Protein AF-A0A356IPE4-F1 (afdb_monomer_lite)

Sequence (280 aa):
DAMPGKQMSIDADLNAGVIDQEEAKTRRAEVSQEADFYGAMDGASKFVRGDAIAGILILLINIIGGLAIGMAQYNLGFSDALKVYALLTIGDGLVAQIPSLLLSTAAAIIVTRVNSSQDMGNQIMVQMFGSPQALAIAAVILVIMGVIPGMPHFAFLGLGTLCAAGAYWIYYRRQAEGGQVREEEKEARKVEEMAAQRENEFKELGWDDVQPVDAIGLEVGYRLIPLVDKSQGGQLLGRIKGVRKKLSQELGFLVPSVHIRDNLDLLPNAYRITLMGVAI

Structure (mmCIF, N/CA/C/O backbone):
data_AF-A0A356IPE4-F1
#
_entry.id   AF-A0A356IPE4-F1
#
loop_
_atom_site.group_PDB
_atom_site.id
_atom_site.type_symbol
_atom_site.label_atom_id
_atom_site.label_alt_id
_atom_site.label_comp_id
_atom_site.label_asym_id
_atom_site.label_entity_id
_atom_site.label_seq_id
_atom_site.pdbx_PDB_ins_code
_atom_site.Cartn_x
_atom_site.Cartn_y
_atom_site.Cartn_z
_atom_site.occupancy
_atom_site.B_iso_or_equiv
_atom_site.auth_seq_id
_atom_site.auth_comp_id
_atom_site.auth_asym_id
_atom_site.auth_atom_id
_atom_site.pdbx_PDB_model_num
ATOM 1 N N . ASP A 1 1 ? 1.388 23.128 4.047 1.00 58.16 1 ASP A N 1
ATOM 2 C CA . ASP A 1 1 ? 1.476 24.532 4.499 1.00 58.16 1 ASP A CA 1
ATOM 3 C C . ASP A 1 1 ? 0.665 24.875 5.765 1.00 58.16 1 ASP A C 1
ATOM 5 O O . ASP A 1 1 ? 0.640 26.023 6.177 1.00 58.16 1 ASP A O 1
ATOM 9 N N . ALA A 1 2 ? 0.035 23.910 6.456 1.00 69.00 2 ALA A N 1
ATOM 10 C CA . ALA A 1 2 ? -0.792 24.191 7.645 1.00 69.00 2 ALA A CA 1
ATOM 11 C C . ALA A 1 2 ? -0.044 24.095 8.998 1.00 69.00 2 ALA A C 1
ATOM 13 O O . ALA A 1 2 ? -0.677 24.135 10.050 1.00 69.00 2 ALA A O 1
ATOM 14 N N . MET A 1 3 ? 1.287 23.949 8.990 1.00 78.81 3 MET A N 1
ATOM 15 C CA . MET A 1 3 ? 2.098 23.705 10.198 1.00 78.81 3 MET A CA 1
ATOM 16 C C . MET A 1 3 ? 1.920 24.780 11.287 1.00 78.81 3 MET A C 1
ATOM 18 O O . MET A 1 3 ? 1.638 24.413 12.429 1.00 78.81 3 MET A O 1
ATOM 22 N N . PRO A 1 4 ? 1.983 26.088 10.961 1.00 82.25 4 PRO A N 1
ATOM 23 C CA . PRO A 1 4 ? 1.750 27.141 11.950 1.00 82.25 4 PRO A CA 1
ATOM 24 C C . PRO A 1 4 ? 0.341 27.083 12.551 1.00 82.25 4 PRO A C 1
ATOM 26 O O . PRO A 1 4 ? 0.176 27.257 13.752 1.00 82.25 4 PRO A O 1
ATOM 29 N N . GLY A 1 5 ? -0.674 26.761 11.741 1.00 86.69 5 GLY A N 1
ATOM 30 C CA . GLY A 1 5 ? -2.060 26.638 12.201 1.00 86.69 5 GLY A CA 1
ATOM 31 C C . GLY A 1 5 ? -2.268 25.470 13.166 1.00 86.69 5 GLY A C 1
ATOM 32 O O . GLY A 1 5 ? -2.926 25.644 14.188 1.00 86.69 5 GLY A O 1
ATOM 33 N N . LYS A 1 6 ? -1.657 24.308 12.886 1.00 88.06 6 LYS A N 1
ATOM 34 C CA . LYS A 1 6 ? -1.717 23.134 13.774 1.00 88.06 6 LYS A CA 1
ATOM 35 C C . LYS A 1 6 ? -0.985 23.367 15.102 1.00 88.06 6 LYS A C 1
ATOM 37 O O . LYS A 1 6 ? -1.443 22.908 16.142 1.00 88.06 6 LYS A O 1
ATOM 42 N N . GLN A 1 7 ? 0.134 24.094 15.098 1.00 90.56 7 GLN A N 1
ATOM 43 C CA . GLN A 1 7 ? 0.822 24.453 16.346 1.00 90.56 7 GLN A CA 1
ATOM 44 C C . GLN A 1 7 ? 0.007 25.463 17.163 1.00 90.56 7 GLN A C 1
ATOM 46 O O . GLN A 1 7 ? -0.170 25.275 18.364 1.00 90.56 7 GLN A O 1
ATOM 51 N N . MET A 1 8 ? -0.577 26.469 16.503 1.00 89.62 8 MET A N 1
ATOM 52 C CA . MET A 1 8 ? -1.448 27.447 17.157 1.00 89.62 8 MET A CA 1
ATOM 53 C C . MET A 1 8 ? -2.720 26.820 17.741 1.00 89.62 8 MET A C 1
ATOM 55 O O . MET A 1 8 ? -3.166 27.260 18.797 1.00 89.62 8 MET A O 1
ATOM 59 N N . SER A 1 9 ? -3.300 25.793 17.106 1.00 90.62 9 SER A N 1
ATOM 60 C CA . SER A 1 9 ? -4.450 25.079 17.678 1.00 90.62 9 SER A CA 1
ATOM 61 C C . SER A 1 9 ? -4.069 24.282 18.925 1.00 90.62 9 SER A C 1
ATOM 63 O O . SER A 1 9 ? -4.812 24.308 19.897 1.00 90.62 9 SER A O 1
ATOM 65 N N . ILE A 1 10 ? -2.891 23.646 18.945 1.00 91.88 10 ILE A N 1
ATOM 66 C CA . ILE A 1 10 ? -2.395 22.947 20.144 1.00 91.88 10 ILE A CA 1
ATOM 67 C C . ILE A 1 10 ? -2.168 23.942 21.292 1.00 91.88 10 ILE A C 1
ATOM 69 O O . ILE A 1 10 ? -2.523 23.662 22.435 1.00 91.88 10 ILE A O 1
ATOM 73 N N . ASP A 1 11 ? -1.626 25.125 20.995 1.00 92.88 11 ASP A N 1
ATOM 74 C CA . ASP A 1 11 ? -1.429 26.179 21.995 1.00 92.88 11 ASP A CA 1
ATOM 75 C C . ASP A 1 11 ? -2.759 26.749 22.505 1.00 92.88 11 ASP A C 1
ATOM 77 O O . ASP A 1 11 ? -2.889 27.060 23.690 1.00 92.88 11 ASP A O 1
ATOM 81 N N . ALA A 1 12 ? -3.758 26.877 21.630 1.00 91.75 12 ALA A N 1
ATOM 82 C CA . ALA A 1 12 ? -5.101 27.297 22.007 1.00 91.75 12 ALA A CA 1
ATOM 83 C C . ALA A 1 12 ? -5.784 26.261 22.912 1.00 91.75 12 ALA A C 1
ATOM 85 O O . ALA A 1 12 ? -6.335 26.641 23.942 1.00 91.75 12 ALA A O 1
ATOM 86 N N . ASP A 1 13 ? -5.683 24.972 22.581 1.00 92.06 13 ASP A N 1
ATOM 87 C CA . ASP A 1 13 ? -6.254 23.874 23.368 1.00 92.06 13 ASP A CA 1
ATOM 88 C C . ASP A 1 13 ? -5.590 23.757 24.751 1.00 92.06 13 ASP A C 1
ATOM 90 O O . ASP A 1 13 ? -6.277 23.552 25.755 1.00 92.06 13 ASP A O 1
ATOM 94 N N . LEU A 1 14 ? -4.265 23.948 24.825 1.00 93.56 14 LEU A N 1
ATOM 95 C CA . LEU A 1 14 ? -3.511 23.965 26.082 1.00 93.56 14 LEU A CA 1
ATOM 96 C C . LEU A 1 14 ? -3.905 25.164 26.958 1.00 93.56 14 LEU A C 1
ATOM 98 O O . LEU A 1 14 ? -4.126 25.015 28.158 1.00 93.56 14 LEU A O 1
ATOM 102 N N . ASN A 1 15 ? -4.033 26.355 26.363 1.00 91.31 15 ASN A N 1
ATOM 103 C CA . ASN A 1 15 ? -4.459 27.560 27.080 1.00 91.31 15 ASN A CA 1
ATOM 104 C C . ASN A 1 15 ? -5.935 27.503 27.509 1.00 91.31 15 ASN A C 1
ATOM 106 O O . ASN A 1 15 ? -6.297 28.081 28.532 1.00 91.31 15 ASN A O 1
ATOM 110 N N . ALA A 1 16 ? -6.783 26.804 26.749 1.00 91.06 16 ALA A N 1
ATOM 111 C CA . ALA A 1 16 ? -8.183 26.556 27.084 1.00 91.06 16 ALA A CA 1
ATOM 112 C C . ALA A 1 16 ? -8.367 25.427 28.119 1.00 91.06 16 ALA A C 1
ATOM 114 O O . ALA A 1 16 ? -9.484 25.213 28.589 1.00 91.06 16 ALA A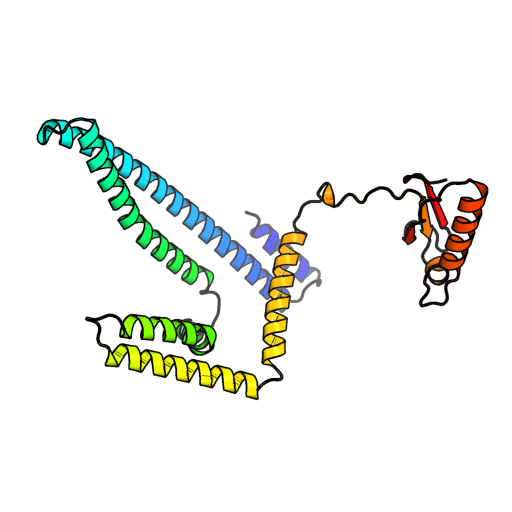 O 1
ATOM 115 N N . GLY A 1 17 ? -7.293 24.718 28.488 1.00 90.44 17 GLY A N 1
ATOM 116 C CA . GLY A 1 17 ? -7.325 23.611 29.446 1.00 90.44 17 GLY A CA 1
ATOM 117 C C . GLY A 1 17 ? -7.999 22.343 28.916 1.00 90.44 17 GLY A C 1
ATOM 118 O O . GLY A 1 17 ? -8.417 21.505 29.710 1.00 90.44 17 GLY A O 1
ATOM 119 N N . VAL A 1 18 ? -8.135 22.210 27.591 1.00 92.62 18 VAL A N 1
ATOM 120 C CA . VAL A 1 18 ? -8.717 21.029 26.929 1.00 92.62 18 VAL A CA 1
ATOM 121 C C . VAL A 1 18 ? -7.724 19.865 26.922 1.00 92.62 18 VAL A C 1
ATOM 123 O O . VAL A 1 18 ? -8.139 18.711 26.980 1.00 92.62 18 VAL A O 1
ATOM 126 N N . ILE A 1 19 ? -6.425 20.174 26.881 1.00 93.38 19 ILE A N 1
ATOM 127 C CA . ILE A 1 19 ? -5.317 19.212 26.913 1.00 93.38 19 ILE A CA 1
ATOM 128 C C . ILE A 1 19 ? -4.289 19.613 27.977 1.00 93.38 19 ILE A C 1
ATOM 130 O O . ILE A 1 19 ? -4.168 20.792 28.321 1.00 93.38 19 ILE A O 1
ATOM 134 N N . ASP A 1 20 ? -3.531 18.640 28.485 1.00 93.38 20 ASP A N 1
ATOM 135 C CA . ASP A 1 20 ? -2.440 18.883 29.432 1.00 93.38 20 ASP A CA 1
ATOM 136 C C . ASP A 1 20 ? -1.082 19.135 28.733 1.00 93.38 20 ASP A C 1
ATOM 138 O O . ASP A 1 20 ? -0.956 19.091 27.507 1.00 93.38 20 ASP A O 1
ATOM 142 N N . GLN A 1 21 ? -0.042 19.447 29.517 1.00 92.12 21 GLN A N 1
ATOM 143 C CA . GLN A 1 21 ? 1.302 19.737 28.992 1.00 92.12 21 GLN A CA 1
ATOM 144 C C . GLN A 1 21 ? 1.980 18.527 28.330 1.00 92.12 21 GLN A C 1
ATOM 146 O O . GLN A 1 21 ? 2.737 18.701 27.372 1.00 92.12 21 GLN A O 1
ATOM 151 N N . GLU A 1 22 ? 1.739 17.314 28.827 1.00 90.31 22 GLU A N 1
ATOM 152 C CA . GLU A 1 22 ? 2.321 16.090 28.265 1.00 90.31 22 GLU A CA 1
ATOM 153 C C . GLU A 1 22 ? 1.632 15.727 26.941 1.00 90.31 22 GLU A C 1
ATOM 155 O O . GLU A 1 22 ? 2.292 15.388 25.952 1.00 90.31 22 GLU A O 1
ATOM 160 N N . GLU A 1 23 ? 0.314 15.898 26.865 1.00 88.00 23 GLU A N 1
ATOM 161 C CA . GLU A 1 23 ? -0.475 15.700 25.655 1.00 88.00 23 GLU A CA 1
ATOM 162 C C . GLU A 1 23 ? -0.135 16.755 24.592 1.00 88.00 23 GLU A C 1
ATOM 164 O O . GLU A 1 23 ? 0.098 16.413 23.430 1.00 88.00 23 GLU A O 1
ATOM 169 N N . ALA A 1 24 ? 0.015 18.027 24.978 1.00 90.69 24 ALA A N 1
ATOM 170 C CA . ALA A 1 24 ? 0.458 19.089 24.072 1.00 90.69 24 ALA A CA 1
ATOM 171 C C . ALA A 1 24 ? 1.865 18.823 23.511 1.00 90.69 24 ALA A C 1
ATOM 173 O O . ALA A 1 24 ? 2.118 19.036 22.322 1.00 90.69 24 ALA A O 1
ATOM 174 N N . LYS A 1 25 ? 2.789 18.320 24.339 1.00 89.88 25 LYS A N 1
ATOM 175 C CA . LYS A 1 25 ? 4.135 17.922 23.906 1.00 89.88 25 LYS A CA 1
ATOM 176 C C . LYS A 1 25 ? 4.088 16.761 22.911 1.00 89.88 25 LYS A C 1
ATOM 178 O O . LYS A 1 25 ? 4.791 16.809 21.901 1.00 89.88 25 LYS A O 1
ATOM 183 N N . THR A 1 26 ? 3.241 15.766 23.164 1.00 89.31 26 THR A N 1
ATOM 184 C CA . THR A 1 26 ? 3.051 14.608 22.278 1.00 89.31 26 THR A CA 1
ATOM 185 C C . THR A 1 26 ? 2.474 15.037 20.929 1.00 89.31 26 THR A C 1
ATOM 187 O O . THR A 1 26 ? 3.079 14.765 19.894 1.00 89.31 26 THR A O 1
ATOM 190 N N . ARG A 1 27 ? 1.393 15.829 20.918 1.00 88.12 27 ARG A N 1
ATOM 191 C CA . ARG A 1 27 ? 0.791 16.348 19.676 1.00 88.12 27 ARG A CA 1
ATOM 192 C C . ARG A 1 27 ? 1.745 17.232 18.873 1.00 88.12 27 ARG A C 1
ATOM 194 O O . ARG A 1 27 ? 1.764 17.165 17.648 1.00 88.12 27 ARG A O 1
ATOM 201 N N . ARG A 1 28 ? 2.573 18.055 19.529 1.00 89.50 28 ARG A N 1
ATOM 202 C CA . ARG A 1 28 ? 3.610 18.844 18.831 1.00 89.50 28 ARG A CA 1
ATOM 203 C C . ARG A 1 28 ? 4.649 17.946 18.163 1.00 89.50 28 ARG A C 1
ATOM 205 O O . ARG A 1 28 ? 5.066 18.245 17.046 1.00 89.50 28 ARG A O 1
ATOM 212 N N . ALA A 1 29 ? 5.053 16.862 18.825 1.00 87.06 29 ALA A N 1
ATOM 213 C CA . ALA A 1 29 ? 5.973 15.890 18.244 1.00 87.06 29 ALA A CA 1
ATOM 214 C C . ALA A 1 29 ? 5.358 15.197 17.017 1.00 87.06 29 ALA A C 1
ATOM 216 O O . ALA A 1 29 ? 6.031 15.077 15.997 1.00 87.06 29 ALA A O 1
ATOM 217 N N . GLU A 1 30 ? 4.077 14.825 17.073 1.00 85.25 30 GLU A N 1
ATOM 218 C CA . GLU A 1 30 ? 3.349 14.246 15.934 1.00 85.25 30 GLU A CA 1
ATOM 219 C C . GLU A 1 30 ? 3.263 15.216 14.750 1.00 85.25 30 GLU A C 1
ATOM 221 O O . GLU A 1 30 ? 3.599 14.849 13.626 1.00 85.25 30 GLU A O 1
ATOM 226 N N . VAL A 1 31 ? 2.894 16.479 14.996 1.00 87.81 31 VAL A N 1
ATOM 227 C CA . VAL A 1 31 ? 2.840 17.513 13.947 1.00 87.81 31 VAL A CA 1
ATOM 228 C C . VAL A 1 31 ? 4.225 17.764 13.339 1.00 87.81 31 VAL A C 1
ATOM 230 O O . VAL A 1 31 ? 4.332 17.962 12.129 1.00 87.81 31 VAL A O 1
ATOM 233 N N . SER A 1 32 ? 5.289 17.730 14.149 1.00 84.25 32 SER A N 1
ATOM 234 C CA . SER A 1 32 ? 6.668 17.836 13.657 1.00 84.25 32 SER A CA 1
ATOM 235 C C . SER A 1 32 ? 7.043 16.644 12.778 1.00 84.25 32 SER A C 1
ATOM 237 O O . SER A 1 32 ? 7.571 16.845 11.691 1.00 84.25 32 SER A O 1
ATOM 239 N N . GLN A 1 33 ? 6.726 15.414 13.198 1.00 80.50 33 GLN A N 1
ATOM 240 C CA . GLN A 1 33 ? 6.993 14.210 12.404 1.00 80.50 33 GLN A CA 1
ATOM 241 C C . GLN A 1 33 ? 6.231 14.213 11.079 1.00 80.50 33 GLN A C 1
ATOM 243 O O . GLN A 1 33 ? 6.789 13.846 10.048 1.00 80.50 33 GLN A O 1
ATOM 248 N N . GLU A 1 34 ? 4.972 14.649 11.091 1.00 80.94 34 GLU A N 1
ATOM 249 C CA . GLU A 1 34 ? 4.167 14.807 9.883 1.00 80.94 34 GLU A CA 1
ATOM 250 C C . GLU A 1 34 ? 4.823 15.815 8.925 1.00 80.94 34 GLU A C 1
ATOM 252 O O . GLU A 1 34 ? 4.961 15.551 7.729 1.00 80.94 34 GLU A O 1
ATOM 257 N N . ALA A 1 35 ? 5.286 16.953 9.448 1.00 83.38 35 ALA A N 1
ATOM 258 C CA . ALA A 1 35 ? 5.975 17.964 8.657 1.00 83.38 35 ALA A CA 1
ATOM 259 C C . ALA A 1 35 ? 7.307 17.460 8.080 1.00 83.38 35 ALA A C 1
ATOM 261 O O . ALA A 1 35 ? 7.571 17.678 6.896 1.00 83.38 35 ALA A O 1
ATOM 262 N N . ASP A 1 36 ? 8.109 16.756 8.880 1.00 80.44 36 ASP A N 1
ATOM 263 C CA . ASP A 1 36 ? 9.371 16.148 8.449 1.00 80.44 36 ASP A CA 1
ATOM 264 C C . ASP A 1 36 ? 9.134 15.087 7.368 1.00 80.44 36 ASP A C 1
ATOM 266 O O . ASP A 1 36 ? 9.858 15.042 6.372 1.00 80.44 36 ASP A O 1
ATOM 270 N N . PHE A 1 37 ? 8.081 14.275 7.509 1.00 75.88 37 PHE A N 1
ATOM 271 C CA . PHE A 1 37 ? 7.687 13.278 6.517 1.00 75.88 37 PHE A CA 1
ATOM 272 C C . PHE A 1 37 ? 7.322 13.928 5.181 1.00 75.88 37 PHE A C 1
ATOM 274 O O . PHE A 1 37 ? 7.888 13.567 4.149 1.00 75.88 37 PHE A O 1
ATOM 281 N N . TYR A 1 38 ? 6.427 14.921 5.181 1.00 77.38 38 TYR A N 1
ATOM 282 C CA . TYR A 1 38 ? 6.035 15.604 3.945 1.00 77.38 38 TYR A CA 1
ATOM 283 C C . TYR A 1 38 ? 7.175 16.440 3.346 1.00 77.38 38 TYR A C 1
ATOM 285 O O . TYR A 1 38 ? 7.283 16.525 2.123 1.00 77.38 38 TYR A O 1
ATOM 293 N N . GLY A 1 39 ? 8.059 17.006 4.172 1.00 82.25 39 GLY A N 1
ATOM 294 C CA . GLY A 1 39 ? 9.273 17.685 3.717 1.00 82.25 39 GLY A CA 1
ATOM 295 C C . GLY A 1 39 ? 10.254 16.729 3.033 1.00 82.25 39 GLY A C 1
ATOM 296 O O . GLY A 1 39 ? 10.741 17.012 1.935 1.00 82.25 39 GLY A O 1
ATOM 297 N N . ALA A 1 40 ? 10.491 15.559 3.631 1.00 75.44 40 ALA A N 1
ATOM 298 C CA . ALA A 1 40 ? 11.299 14.499 3.034 1.00 75.44 40 ALA A CA 1
ATOM 299 C C . ALA A 1 40 ? 10.661 13.948 1.747 1.00 75.44 40 ALA A C 1
ATOM 301 O O . ALA A 1 40 ? 11.372 13.677 0.778 1.00 75.44 40 ALA A O 1
ATOM 302 N N . MET A 1 41 ? 9.331 13.827 1.705 1.00 76.50 41 MET A N 1
ATOM 303 C CA . MET A 1 41 ? 8.591 13.313 0.554 1.00 76.50 41 MET A CA 1
ATOM 304 C C . MET A 1 41 ? 8.586 14.292 -0.634 1.00 76.50 41 MET A C 1
ATOM 306 O O . MET A 1 41 ? 8.774 13.861 -1.772 1.00 76.50 41 MET A O 1
ATOM 310 N N . ASP A 1 42 ? 8.449 15.604 -0.398 1.00 78.50 42 ASP A N 1
ATOM 311 C CA . ASP A 1 42 ? 8.599 16.633 -1.444 1.00 78.50 42 ASP A CA 1
ATOM 312 C C . ASP A 1 42 ? 10.033 16.661 -1.999 1.00 78.50 42 ASP A C 1
ATOM 314 O O . ASP A 1 42 ? 10.241 16.709 -3.215 1.00 78.50 42 ASP A O 1
ATOM 318 N N . GLY A 1 43 ? 11.031 16.543 -1.115 1.00 76.56 43 GLY A N 1
ATOM 319 C CA . GLY A 1 43 ? 12.432 16.386 -1.502 1.00 76.56 43 GLY A CA 1
ATOM 320 C C . GLY A 1 43 ? 12.636 15.167 -2.402 1.00 76.56 43 GLY A C 1
ATOM 321 O O . GLY A 1 43 ? 13.088 15.307 -3.540 1.00 76.56 43 GLY A O 1
ATOM 322 N N . ALA A 1 44 ? 12.239 13.982 -1.933 1.00 71.56 44 ALA A N 1
ATOM 323 C CA . ALA A 1 44 ? 12.336 12.731 -2.682 1.00 71.56 44 ALA A CA 1
ATOM 324 C C . ALA A 1 44 ? 11.616 12.805 -4.040 1.00 71.56 44 ALA A C 1
ATOM 326 O O . ALA A 1 44 ? 12.178 12.388 -5.050 1.00 71.56 44 ALA A O 1
ATOM 327 N N . SER A 1 45 ? 10.424 13.405 -4.099 1.00 70.75 45 SER A N 1
ATOM 328 C CA . SER A 1 45 ? 9.654 13.580 -5.338 1.00 70.75 45 SER A CA 1
ATOM 329 C C . SER A 1 45 ? 10.396 14.433 -6.377 1.00 70.75 45 SER A C 1
ATOM 331 O O . SER A 1 45 ? 10.430 14.088 -7.562 1.00 70.75 45 SER A O 1
ATOM 333 N N . LYS A 1 46 ? 11.076 15.508 -5.952 1.00 77.25 46 LYS A N 1
ATOM 334 C CA . LYS A 1 46 ? 11.917 16.328 -6.844 1.00 77.25 46 LYS A CA 1
ATOM 335 C C . LYS A 1 46 ? 13.137 15.563 -7.361 1.00 77.25 46 LYS A C 1
ATOM 337 O O . LYS A 1 46 ? 13.453 15.690 -8.544 1.00 77.25 46 LYS A O 1
ATOM 342 N N . PHE A 1 47 ? 13.785 14.748 -6.523 1.00 71.81 47 PHE A N 1
ATOM 343 C CA . PHE A 1 47 ? 14.910 13.901 -6.945 1.00 71.81 47 PHE A CA 1
ATOM 344 C C . PHE A 1 47 ? 14.472 12.813 -7.930 1.00 71.81 47 PHE A C 1
ATOM 346 O O . PHE A 1 47 ? 15.094 12.667 -8.978 1.00 71.81 47 PHE A O 1
ATOM 353 N N . VAL A 1 48 ? 13.362 12.122 -7.657 1.00 72.25 48 VAL A N 1
ATOM 354 C CA . VAL A 1 48 ? 12.798 11.097 -8.553 1.00 72.25 48 VAL A CA 1
ATOM 355 C C . VAL A 1 48 ? 12.395 11.704 -9.896 1.00 72.25 48 VAL A C 1
ATOM 357 O O . VAL A 1 48 ? 12.677 11.135 -10.949 1.00 72.25 48 VAL A O 1
ATOM 360 N N . ARG A 1 49 ? 11.779 12.893 -9.891 1.00 76.25 49 ARG A N 1
ATOM 361 C CA . ARG A 1 49 ? 11.427 13.602 -11.126 1.00 76.25 49 ARG A CA 1
ATOM 362 C C . ARG A 1 49 ? 12.668 14.018 -11.924 1.00 76.25 49 ARG A C 1
ATOM 364 O O . ARG A 1 49 ? 12.647 13.921 -13.147 1.00 76.25 49 ARG A O 1
ATOM 371 N N . GLY A 1 50 ? 13.731 14.465 -11.254 1.00 82.50 50 GLY A N 1
ATOM 372 C CA . GLY A 1 50 ? 15.010 14.796 -11.889 1.00 82.50 50 GLY A CA 1
ATOM 373 C C . GLY A 1 50 ? 15.696 13.578 -12.514 1.00 82.50 50 GLY A C 1
ATOM 374 O O . GLY A 1 50 ? 16.130 13.646 -13.662 1.00 82.50 50 GLY A O 1
ATOM 375 N N . ASP A 1 51 ? 15.714 12.457 -11.794 1.00 81.88 51 ASP A N 1
ATOM 376 C CA . ASP A 1 51 ? 16.277 11.183 -12.250 1.00 81.88 51 ASP A CA 1
ATOM 377 C C . ASP A 1 51 ? 15.516 10.626 -13.465 1.00 81.88 51 ASP A C 1
ATOM 379 O O . ASP A 1 51 ? 16.116 10.249 -14.469 1.00 81.88 51 ASP A O 1
ATOM 383 N N . ALA A 1 52 ? 14.180 10.706 -13.453 1.00 80.56 52 ALA A N 1
ATOM 384 C CA . ALA A 1 52 ? 13.350 10.312 -14.590 1.00 80.56 52 ALA A CA 1
ATOM 385 C C . ALA A 1 52 ? 13.620 11.160 -15.848 1.00 80.56 52 ALA A C 1
ATOM 387 O O . ALA A 1 52 ? 13.699 10.628 -16.956 1.00 80.56 52 ALA A O 1
ATOM 388 N N . ILE A 1 53 ? 13.787 12.480 -15.695 1.00 85.50 53 ILE A N 1
ATOM 389 C CA . ILE A 1 53 ? 14.109 13.375 -16.818 1.00 85.50 53 ILE A CA 1
ATOM 390 C C . ILE A 1 53 ? 15.504 13.057 -17.376 1.00 85.50 53 ILE A C 1
ATOM 392 O O . ILE A 1 53 ? 15.672 12.986 -18.595 1.00 85.50 53 ILE A O 1
ATOM 396 N N . ALA A 1 54 ? 16.491 12.831 -16.504 1.00 85.06 54 ALA A N 1
ATOM 397 C CA . ALA A 1 54 ? 17.842 12.449 -16.907 1.00 85.06 54 ALA A CA 1
ATOM 398 C C . ALA A 1 54 ? 17.858 11.097 -17.641 1.00 85.06 54 ALA A C 1
ATOM 400 O O . ALA A 1 54 ? 18.452 10.997 -18.714 1.00 85.06 54 ALA A O 1
ATOM 401 N N . GLY A 1 55 ? 17.139 10.092 -17.132 1.00 83.69 55 GLY A N 1
ATOM 402 C CA . GLY A 1 55 ? 17.014 8.778 -17.767 1.00 83.69 55 GLY A CA 1
ATOM 403 C C . GLY A 1 55 ? 16.390 8.840 -19.166 1.00 83.69 55 GLY A C 1
ATOM 404 O O . GLY A 1 55 ? 16.889 8.205 -20.094 1.00 83.69 55 GLY A O 1
ATOM 405 N N . ILE A 1 56 ? 15.354 9.665 -19.362 1.00 85.50 56 ILE A N 1
ATOM 406 C CA . ILE A 1 56 ? 14.734 9.876 -20.685 1.00 85.50 56 ILE A CA 1
ATOM 407 C C . ILE A 1 56 ? 15.713 10.544 -21.663 1.00 85.50 56 ILE A C 1
ATOM 409 O O . ILE A 1 56 ? 15.779 10.154 -22.831 1.00 85.50 56 ILE A O 1
ATOM 413 N N . LEU A 1 57 ? 16.487 11.534 -21.203 1.00 88.81 57 LEU A N 1
ATOM 414 C CA . LEU A 1 57 ? 17.502 12.196 -22.028 1.00 88.81 57 LEU A CA 1
ATOM 415 C C . LEU A 1 57 ? 18.612 11.227 -22.444 1.00 88.81 57 LEU A C 1
ATOM 417 O O . LEU A 1 57 ? 18.953 11.172 -23.625 1.00 88.81 57 LEU A O 1
ATOM 421 N N . ILE A 1 58 ? 19.137 10.438 -21.503 1.00 87.56 58 ILE A N 1
ATOM 422 C CA . ILE A 1 58 ? 20.161 9.419 -21.773 1.00 87.56 58 ILE A CA 1
ATOM 423 C C . ILE A 1 58 ? 19.636 8.396 -22.783 1.00 87.56 58 ILE A C 1
ATOM 425 O O . ILE A 1 58 ? 20.327 8.078 -23.750 1.00 87.56 58 ILE A O 1
ATOM 429 N N . LEU A 1 59 ? 18.389 7.946 -22.624 1.00 88.00 59 LEU A N 1
ATOM 430 C CA . LEU A 1 59 ? 17.759 7.005 -23.545 1.00 88.00 59 LEU A CA 1
ATOM 431 C C . LEU A 1 59 ? 17.671 7.560 -24.973 1.00 88.00 59 LEU A C 1
ATOM 433 O O . LEU A 1 59 ? 18.040 6.874 -25.928 1.00 88.00 59 LEU A O 1
ATOM 437 N N . LEU A 1 60 ? 17.230 8.810 -25.134 1.00 89.88 60 LEU A N 1
ATOM 438 C CA . LEU A 1 60 ? 17.164 9.463 -26.444 1.00 89.88 60 LEU A CA 1
ATOM 439 C C . LEU A 1 60 ? 18.550 9.627 -27.075 1.00 89.88 60 LEU A C 1
ATOM 441 O O . LEU A 1 60 ? 18.716 9.342 -28.262 1.00 89.88 60 LEU A O 1
ATOM 445 N N . ILE A 1 61 ? 19.542 10.055 -26.291 1.00 90.75 61 ILE A N 1
ATOM 446 C CA . ILE A 1 61 ? 20.919 10.242 -26.763 1.00 90.75 61 ILE A CA 1
ATOM 447 C C . ILE A 1 61 ? 21.520 8.904 -27.203 1.00 90.75 61 ILE A C 1
ATOM 449 O O . ILE A 1 61 ? 22.092 8.831 -28.290 1.00 90.75 61 ILE A O 1
ATOM 453 N N . ASN A 1 62 ? 21.355 7.841 -26.416 1.00 89.75 62 ASN A N 1
ATOM 454 C CA . ASN A 1 62 ? 21.909 6.526 -26.734 1.00 89.75 62 ASN A CA 1
ATOM 455 C C . ASN A 1 62 ? 21.241 5.896 -27.961 1.00 89.75 62 ASN A C 1
ATOM 457 O O . ASN A 1 62 ? 21.934 5.322 -28.802 1.00 89.75 62 ASN A O 1
ATOM 461 N N . ILE A 1 63 ? 19.924 6.055 -28.126 1.00 90.44 63 ILE A N 1
ATOM 462 C CA . ILE A 1 63 ? 19.221 5.552 -29.312 1.00 90.44 63 ILE A CA 1
ATOM 463 C C . ILE A 1 63 ? 19.625 6.343 -30.558 1.00 90.44 63 ILE A C 1
ATOM 465 O O . ILE A 1 63 ? 20.021 5.740 -31.552 1.00 90.44 63 ILE A O 1
ATOM 469 N N . ILE A 1 64 ? 19.559 7.677 -30.532 1.00 92.06 64 ILE A N 1
ATOM 470 C CA . ILE A 1 64 ? 19.848 8.506 -31.715 1.00 92.06 64 ILE A CA 1
ATOM 471 C C . ILE A 1 64 ? 21.341 8.452 -32.061 1.00 92.06 64 ILE A C 1
ATOM 473 O O . ILE A 1 64 ? 21.702 8.232 -33.217 1.00 92.06 64 ILE A O 1
ATOM 477 N N . GLY A 1 65 ? 22.212 8.620 -31.066 1.00 91.50 65 GLY A N 1
ATOM 478 C CA . GLY A 1 65 ? 23.662 8.576 -31.233 1.00 91.50 65 GLY A CA 1
ATOM 479 C C . GLY A 1 65 ? 24.156 7.186 -31.621 1.00 91.50 65 GLY A C 1
ATOM 480 O O . GLY A 1 65 ? 24.947 7.054 -32.554 1.00 91.50 65 GLY A O 1
ATOM 481 N N . GLY A 1 66 ? 23.636 6.142 -30.973 1.00 90.25 66 GLY A N 1
ATOM 482 C CA . GLY A 1 66 ? 23.937 4.753 -31.308 1.00 90.25 66 GLY A CA 1
ATOM 483 C C . GLY A 1 66 ? 23.506 4.394 -32.726 1.00 90.25 66 GLY A C 1
ATOM 484 O O . GLY A 1 66 ? 24.276 3.799 -33.472 1.00 90.25 66 GLY A O 1
ATOM 485 N N . LEU A 1 67 ? 22.323 4.835 -33.152 1.00 92.50 67 LEU A N 1
ATOM 486 C CA . LEU A 1 67 ? 21.826 4.591 -34.504 1.00 92.50 67 LEU A CA 1
ATOM 487 C C . LEU A 1 67 ? 22.624 5.371 -35.563 1.00 92.50 67 LEU A C 1
ATOM 489 O O . LEU A 1 67 ? 22.958 4.813 -36.608 1.00 92.50 67 LEU A O 1
ATOM 493 N N . ALA A 1 68 ? 23.009 6.620 -35.278 1.00 91.44 68 ALA A N 1
ATOM 494 C CA . ALA A 1 68 ? 23.880 7.407 -36.150 1.00 91.44 68 ALA A CA 1
ATOM 495 C C . ALA A 1 68 ? 25.270 6.767 -36.308 1.00 91.44 68 ALA A C 1
ATOM 497 O O . ALA A 1 68 ? 25.745 6.604 -37.431 1.00 91.44 68 ALA A O 1
ATOM 498 N N . ILE A 1 69 ? 25.905 6.351 -35.208 1.00 91.00 69 ILE A N 1
ATOM 499 C CA . ILE A 1 69 ? 27.220 5.693 -35.221 1.00 91.00 69 ILE A CA 1
ATOM 500 C C . ILE A 1 69 ? 27.129 4.303 -35.869 1.00 91.00 69 ILE A C 1
ATOM 502 O O . ILE A 1 69 ? 27.959 3.959 -36.710 1.00 91.00 69 ILE A O 1
ATOM 506 N N . GLY A 1 70 ? 26.104 3.521 -35.533 1.00 90.25 70 GLY A N 1
ATOM 507 C CA . GLY A 1 70 ? 25.874 2.178 -36.063 1.00 90.25 70 GLY A CA 1
ATOM 508 C C . GLY A 1 70 ? 25.712 2.159 -37.581 1.00 90.25 70 GLY A C 1
ATOM 509 O O . GLY A 1 70 ? 26.295 1.310 -38.254 1.00 90.25 70 GLY A O 1
ATOM 510 N N . MET A 1 71 ? 24.981 3.128 -38.135 1.00 92.06 71 MET A N 1
ATOM 511 C CA . MET A 1 71 ? 24.823 3.243 -39.585 1.00 92.06 71 MET A CA 1
ATOM 512 C C . MET A 1 71 ? 26.043 3.887 -40.258 1.00 92.06 71 MET A C 1
ATOM 514 O O . MET A 1 71 ? 26.483 3.396 -41.292 1.00 92.06 71 MET A O 1
ATOM 518 N N . ALA A 1 72 ? 26.612 4.958 -39.690 1.00 91.31 72 ALA A N 1
ATOM 519 C CA . ALA A 1 72 ? 27.672 5.728 -40.351 1.00 91.31 72 ALA A CA 1
ATOM 520 C C . ALA A 1 72 ? 29.073 5.105 -40.237 1.00 91.31 72 ALA A C 1
ATOM 522 O O . ALA A 1 72 ? 29.862 5.216 -41.171 1.00 91.31 72 ALA A O 1
ATOM 523 N N . GLN A 1 73 ? 29.406 4.481 -39.102 1.00 90.88 73 GLN A N 1
ATOM 524 C CA . GLN A 1 73 ? 30.739 3.912 -38.851 1.00 90.88 73 GLN A CA 1
ATOM 525 C C . GLN A 1 73 ? 30.764 2.387 -38.969 1.00 90.88 73 GLN A C 1
ATOM 527 O O . GLN A 1 73 ? 31.760 1.833 -39.429 1.00 90.88 73 GLN A O 1
ATOM 532 N N . TYR A 1 74 ? 29.679 1.706 -38.588 1.00 89.69 74 TYR A N 1
ATOM 533 C CA . TYR A 1 74 ? 29.617 0.239 -38.570 1.00 89.69 74 TYR A CA 1
ATOM 534 C C . TYR A 1 74 ? 28.841 -0.369 -39.750 1.00 89.69 74 TYR A C 1
ATOM 536 O O . TYR A 1 74 ? 28.722 -1.591 -39.819 1.00 89.69 74 TYR A O 1
ATOM 544 N N . ASN A 1 75 ? 28.345 0.450 -40.694 1.00 88.62 75 ASN A N 1
ATOM 545 C CA . ASN A 1 75 ? 27.593 0.012 -41.884 1.00 88.62 75 ASN A CA 1
ATOM 546 C C . ASN A 1 75 ? 26.398 -0.914 -41.563 1.00 88.62 75 ASN A C 1
ATOM 548 O O . ASN A 1 75 ? 26.003 -1.750 -42.377 1.00 88.62 75 ASN A O 1
ATOM 552 N N . LEU A 1 76 ? 25.812 -0.782 -40.371 1.00 90.88 76 LEU A N 1
ATOM 553 C CA . LEU A 1 76 ? 24.646 -1.568 -39.982 1.00 90.88 76 LEU A CA 1
ATOM 554 C C . LEU A 1 76 ? 23.399 -1.061 -40.713 1.00 90.88 76 LEU A C 1
ATOM 556 O O . LEU A 1 76 ? 23.199 0.144 -40.874 1.00 90.88 76 LEU A O 1
ATOM 560 N N . GLY A 1 77 ? 22.518 -1.983 -41.107 1.00 93.12 77 GLY A N 1
ATOM 561 C CA . GLY A 1 77 ? 21.185 -1.620 -41.577 1.00 93.12 77 GLY A CA 1
AT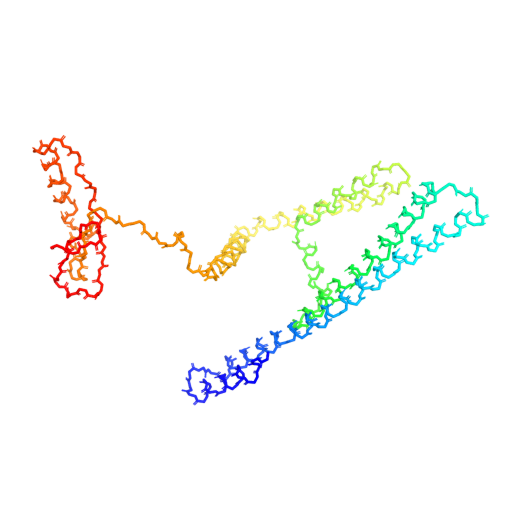OM 562 C C . GLY A 1 77 ? 20.378 -0.956 -40.458 1.00 93.12 77 GLY A C 1
ATOM 563 O O . GLY A 1 77 ? 20.514 -1.320 -39.291 1.00 93.12 77 GLY A O 1
ATOM 564 N N . PHE A 1 78 ? 19.500 -0.009 -40.805 1.00 89.81 78 PHE A N 1
ATOM 565 C CA . PHE A 1 78 ? 18.689 0.750 -39.838 1.00 89.81 78 PHE A CA 1
ATOM 566 C C . PHE A 1 78 ? 17.978 -0.145 -38.806 1.00 89.81 78 PHE A C 1
ATOM 568 O O . PHE A 1 78 ? 17.980 0.152 -37.615 1.00 89.81 78 PHE A O 1
ATOM 575 N N . SER A 1 79 ? 17.404 -1.270 -39.253 1.00 91.69 79 SER A N 1
ATOM 576 C CA . SER A 1 79 ? 16.693 -2.206 -38.371 1.00 91.69 79 SER A CA 1
ATOM 577 C C . SER A 1 79 ? 17.619 -2.916 -37.378 1.00 91.69 79 SER A C 1
ATOM 579 O O . SER A 1 79 ? 17.247 -3.094 -36.217 1.00 91.69 79 SER A O 1
ATOM 581 N N . ASP A 1 80 ? 18.826 -3.281 -37.810 1.00 90.69 80 ASP A N 1
ATOM 582 C CA . ASP A 1 80 ? 19.800 -3.976 -36.968 1.00 90.69 80 ASP A CA 1
ATOM 583 C C . ASP A 1 80 ? 20.445 -3.011 -35.971 1.00 90.69 80 ASP A C 1
ATOM 585 O O . ASP A 1 80 ? 20.539 -3.325 -34.784 1.00 90.69 80 ASP A O 1
ATOM 589 N N . ALA A 1 81 ? 20.785 -1.796 -36.415 1.00 91.44 81 ALA A N 1
ATOM 590 C CA . ALA A 1 81 ? 21.262 -0.728 -35.541 1.00 91.44 81 ALA A CA 1
ATOM 591 C C . ALA A 1 81 ? 20.224 -0.393 -34.455 1.00 91.44 81 ALA A C 1
ATOM 593 O O . ALA A 1 81 ? 20.562 -0.340 -33.274 1.00 91.44 81 ALA A O 1
ATOM 594 N N . LEU A 1 82 ? 18.945 -0.249 -34.822 1.00 91.25 82 LEU A N 1
ATOM 595 C CA . LEU A 1 82 ? 17.878 0.014 -33.856 1.00 91.25 82 LEU A CA 1
ATOM 596 C C . LEU A 1 82 ? 17.777 -1.099 -32.803 1.00 91.25 82 LEU A C 1
ATOM 598 O O . LEU A 1 82 ? 17.709 -0.796 -31.618 1.00 91.25 82 LEU A O 1
ATOM 602 N N . LYS A 1 83 ? 17.808 -2.378 -33.204 1.00 90.69 83 LYS A N 1
ATOM 603 C CA . LYS A 1 83 ? 17.744 -3.509 -32.260 1.00 90.69 83 LYS A CA 1
ATOM 604 C C . LYS A 1 83 ? 18.924 -3.525 -31.294 1.00 90.69 83 LYS A C 1
ATOM 606 O O . LYS A 1 83 ? 18.713 -3.665 -30.092 1.00 90.69 83 LYS A O 1
ATOM 611 N N . VAL A 1 84 ? 20.147 -3.389 -31.808 1.00 89.19 84 VAL A N 1
ATOM 612 C CA . VAL A 1 84 ? 21.371 -3.460 -30.996 1.00 89.19 84 VAL A CA 1
ATOM 613 C C . VAL A 1 84 ? 21.417 -2.310 -29.993 1.00 89.19 84 VAL A C 1
ATOM 615 O O . VAL A 1 84 ? 21.547 -2.545 -28.792 1.00 89.19 84 VAL A O 1
ATOM 618 N N . TYR A 1 85 ? 21.248 -1.072 -30.460 1.00 89.31 85 TYR A N 1
ATOM 619 C CA . TYR A 1 85 ? 21.374 0.099 -29.596 1.00 89.31 85 TYR A CA 1
ATOM 620 C C . TYR A 1 85 ? 20.158 0.305 -28.686 1.00 89.31 85 TYR A C 1
ATOM 622 O O . TYR A 1 85 ? 20.337 0.772 -27.564 1.00 89.31 85 TYR A O 1
ATOM 630 N N . ALA A 1 86 ? 18.948 -0.121 -29.073 1.00 88.81 86 ALA A N 1
ATOM 631 C CA . ALA A 1 86 ? 17.811 -0.147 -28.149 1.00 88.81 86 ALA A CA 1
ATOM 632 C C . ALA A 1 86 ? 18.021 -1.161 -27.013 1.00 88.81 86 ALA A C 1
ATOM 634 O O . ALA A 1 86 ? 17.772 -0.828 -25.856 1.00 88.81 86 ALA A O 1
ATOM 635 N N . LEU A 1 87 ? 18.526 -2.366 -27.311 1.00 90.25 87 LEU A N 1
ATOM 636 C CA . LEU A 1 87 ? 18.808 -3.384 -26.292 1.00 90.25 87 LEU A CA 1
ATOM 637 C C . LEU A 1 87 ? 19.886 -2.910 -25.303 1.00 90.25 87 LEU A C 1
ATOM 639 O O . LEU A 1 87 ? 19.702 -3.029 -24.093 1.00 90.25 87 LEU A O 1
ATOM 643 N N . LEU A 1 88 ? 20.978 -2.331 -25.812 1.00 88.62 88 LEU A N 1
ATOM 644 C CA . LEU A 1 88 ? 22.048 -1.741 -24.998 1.00 88.62 88 LEU A CA 1
ATOM 645 C C . LEU A 1 88 ? 21.533 -0.608 -24.104 1.00 88.62 88 LEU A C 1
ATOM 647 O O . LEU A 1 88 ? 21.869 -0.562 -22.926 1.00 88.62 88 LEU A O 1
ATOM 651 N N . THR A 1 89 ? 20.677 0.265 -24.640 1.00 89.06 89 THR A N 1
ATOM 652 C CA . THR A 1 89 ? 20.117 1.405 -23.897 1.00 89.06 89 THR A CA 1
ATOM 653 C C . THR A 1 89 ? 19.167 0.962 -22.784 1.00 89.06 89 THR A C 1
ATOM 655 O O . THR A 1 89 ? 19.211 1.503 -21.683 1.00 89.06 89 THR A O 1
ATOM 658 N N . ILE A 1 90 ? 18.319 -0.042 -23.039 1.00 86.06 90 ILE A N 1
ATOM 659 C CA . ILE A 1 90 ? 17.436 -0.612 -22.008 1.00 86.06 90 ILE A CA 1
ATOM 660 C C . ILE A 1 90 ? 18.269 -1.296 -20.915 1.00 86.06 90 ILE A C 1
ATOM 662 O O . ILE A 1 90 ? 17.968 -1.148 -19.732 1.00 86.06 90 ILE A O 1
ATOM 666 N N . GLY A 1 91 ? 19.328 -2.016 -21.301 1.00 86.38 91 GLY A N 1
ATOM 667 C CA . GLY A 1 91 ? 20.259 -2.642 -20.363 1.00 86.38 91 GLY A CA 1
ATOM 668 C C . GLY A 1 91 ? 20.956 -1.626 -19.455 1.00 86.38 91 GLY A C 1
ATOM 669 O O . GLY A 1 91 ? 20.957 -1.807 -18.241 1.00 86.38 91 GLY A O 1
ATOM 670 N N . ASP A 1 92 ? 21.481 -0.540 -20.025 1.00 85.56 92 ASP A N 1
ATOM 671 C CA . ASP A 1 92 ? 22.112 0.565 -19.286 1.00 85.56 92 ASP A CA 1
ATOM 672 C C . ASP A 1 92 ? 21.134 1.223 -18.298 1.00 85.56 92 ASP A C 1
ATOM 674 O O . ASP A 1 92 ? 21.444 1.384 -17.117 1.00 85.56 92 ASP A O 1
ATOM 678 N N . GLY A 1 93 ? 19.896 1.478 -18.740 1.00 82.88 93 GLY A N 1
ATOM 679 C CA . GLY A 1 93 ? 18.831 1.994 -17.879 1.00 82.88 93 GLY A CA 1
ATOM 680 C C . GLY A 1 93 ? 18.520 1.075 -16.694 1.00 82.88 93 GLY A C 1
ATOM 681 O O . GLY A 1 93 ? 18.424 1.540 -15.563 1.00 82.88 93 GLY A O 1
ATOM 682 N N . LEU A 1 94 ? 18.420 -0.241 -16.907 1.00 83.75 94 LEU A N 1
ATOM 683 C CA . LEU A 1 94 ? 18.175 -1.198 -15.819 1.00 83.75 94 LEU A CA 1
ATOM 684 C C . LEU A 1 94 ? 19.349 -1.279 -14.830 1.00 83.75 94 LEU A C 1
ATOM 686 O O . LEU A 1 94 ? 19.124 -1.355 -13.620 1.00 83.75 94 LEU A O 1
ATOM 690 N N . VAL A 1 95 ? 20.590 -1.239 -15.323 1.00 85.38 95 VAL A N 1
ATOM 691 C CA . VAL A 1 95 ? 21.800 -1.295 -14.485 1.00 85.38 95 VAL A CA 1
ATOM 692 C C . VAL A 1 95 ? 21.963 -0.026 -13.646 1.00 85.38 95 VAL A C 1
ATOM 694 O O . VAL A 1 95 ? 22.381 -0.122 -12.493 1.00 85.38 95 VAL A O 1
ATOM 697 N N . ALA A 1 96 ? 21.595 1.143 -14.174 1.00 79.94 96 ALA A N 1
ATOM 698 C CA . ALA A 1 96 ? 21.647 2.406 -13.440 1.00 79.94 96 ALA A CA 1
ATOM 699 C C . ALA A 1 96 ? 20.487 2.564 -12.435 1.00 79.94 96 ALA A C 1
ATOM 701 O O . ALA A 1 96 ? 20.693 3.023 -11.308 1.00 79.94 96 ALA A O 1
ATOM 702 N N . GLN A 1 97 ? 19.271 2.151 -12.808 1.00 80.44 97 GLN A N 1
ATOM 703 C CA . GLN A 1 97 ? 18.065 2.449 -12.029 1.00 80.44 97 GLN A CA 1
ATOM 704 C C . GLN A 1 97 ? 17.888 1.543 -10.806 1.00 80.44 97 GLN A C 1
ATOM 706 O O . GLN A 1 97 ? 17.453 2.012 -9.753 1.00 80.44 97 GLN A O 1
ATOM 711 N N . ILE A 1 98 ? 18.217 0.250 -10.917 1.00 81.44 98 ILE A N 1
ATOM 712 C CA . ILE A 1 98 ? 18.001 -0.717 -9.827 1.00 81.44 98 ILE A CA 1
ATOM 713 C C . ILE A 1 98 ? 18.807 -0.337 -8.566 1.00 81.44 98 ILE A C 1
ATOM 715 O O . ILE A 1 98 ? 18.209 -0.262 -7.489 1.00 81.44 98 ILE A O 1
ATOM 719 N N . PRO A 1 99 ? 20.120 -0.033 -8.646 1.00 82.69 99 PRO A N 1
ATOM 720 C CA . PRO A 1 99 ? 20.892 0.390 -7.478 1.00 82.69 99 PRO A CA 1
ATOM 721 C C . PRO A 1 99 ? 20.433 1.738 -6.916 1.00 82.69 99 PRO A C 1
ATOM 723 O O . PRO A 1 99 ? 20.377 1.895 -5.698 1.00 82.69 99 PRO A O 1
ATOM 726 N N . SER A 1 100 ? 20.072 2.690 -7.785 1.00 81.88 100 SER A N 1
ATOM 727 C CA . SER A 1 100 ? 19.559 4.006 -7.377 1.00 81.88 100 SER A CA 1
ATOM 728 C C . SER A 1 100 ? 18.276 3.872 -6.550 1.00 81.88 100 SER A C 1
ATOM 730 O O . SER A 1 100 ? 18.166 4.441 -5.462 1.00 81.88 100 SER A O 1
ATOM 732 N N . LEU A 1 101 ? 17.341 3.027 -6.998 1.00 79.94 101 LEU A N 1
ATOM 733 C CA . LEU A 1 101 ? 16.097 2.749 -6.283 1.00 79.94 101 LEU A CA 1
ATOM 734 C C . LEU A 1 101 ? 16.352 2.082 -4.923 1.00 79.94 101 LEU A C 1
ATOM 736 O O . LEU A 1 101 ? 15.749 2.468 -3.920 1.00 79.94 101 LEU A O 1
ATOM 740 N N . LEU A 1 102 ? 17.264 1.106 -4.864 1.00 80.69 102 LEU A N 1
ATOM 741 C CA . LEU A 1 102 ? 17.650 0.446 -3.611 1.00 80.69 102 LEU A CA 1
ATOM 742 C C . LEU A 1 102 ? 18.311 1.421 -2.627 1.00 80.69 102 LEU A C 1
ATOM 744 O O . LEU A 1 102 ? 17.998 1.402 -1.439 1.00 80.69 102 LEU A O 1
ATOM 748 N N . LEU A 1 103 ? 19.184 2.308 -3.110 1.00 79.94 103 LEU A N 1
ATOM 749 C CA . LEU A 1 103 ? 19.832 3.323 -2.280 1.00 79.94 103 LEU A CA 1
ATOM 750 C C . LEU A 1 103 ? 18.824 4.364 -1.773 1.00 79.94 103 LEU A C 1
ATOM 752 O O . LEU A 1 103 ? 18.844 4.713 -0.594 1.00 79.94 103 LEU A O 1
ATOM 756 N N . SER A 1 104 ? 17.920 4.827 -2.640 1.00 75.31 104 SER A N 1
ATOM 757 C CA . SER A 1 104 ? 16.869 5.790 -2.295 1.00 75.31 104 SER A CA 1
ATOM 758 C C . SER A 1 104 ? 15.901 5.225 -1.254 1.00 75.31 104 SER A C 1
ATOM 760 O O . SER A 1 104 ? 15.620 5.881 -0.252 1.00 75.31 104 SER A O 1
ATOM 762 N N . THR A 1 105 ? 15.446 3.983 -1.436 1.00 76.69 105 THR A N 1
ATOM 763 C CA . THR A 1 105 ? 14.565 3.305 -0.473 1.00 76.69 105 THR A CA 1
ATOM 764 C C . THR A 1 105 ? 15.271 3.034 0.853 1.00 76.69 105 THR A C 1
ATOM 766 O O . THR A 1 105 ? 14.695 3.306 1.904 1.00 76.69 105 THR A O 1
ATOM 769 N N . ALA A 1 106 ? 16.531 2.591 0.840 1.00 77.38 106 ALA A N 1
ATOM 770 C CA . ALA A 1 106 ? 17.319 2.425 2.060 1.00 77.38 106 ALA A CA 1
ATOM 771 C C . ALA A 1 106 ? 17.502 3.756 2.813 1.00 77.38 106 ALA A C 1
ATOM 773 O O . ALA A 1 106 ? 17.286 3.812 4.023 1.00 77.38 106 ALA A O 1
ATOM 774 N N . ALA A 1 107 ? 17.831 4.841 2.107 1.00 70.69 107 ALA A N 1
ATOM 775 C CA . ALA A 1 107 ? 17.959 6.171 2.696 1.00 70.69 107 ALA A CA 1
ATOM 776 C C . ALA A 1 107 ? 16.623 6.682 3.261 1.00 70.69 107 ALA A C 1
ATOM 778 O O . ALA A 1 107 ? 16.594 7.204 4.373 1.00 70.69 107 ALA A O 1
ATOM 779 N N . ALA A 1 108 ? 15.511 6.479 2.549 1.00 67.50 108 ALA A N 1
ATOM 780 C CA . ALA A 1 108 ? 14.177 6.843 3.021 1.00 67.50 108 ALA A CA 1
ATOM 781 C C . ALA A 1 108 ? 13.775 6.061 4.283 1.00 67.50 108 ALA A C 1
ATOM 783 O O . ALA A 1 108 ? 13.246 6.648 5.227 1.00 67.50 108 ALA A O 1
ATOM 784 N N . ILE A 1 109 ? 14.073 4.758 4.345 1.00 68.25 109 ILE A N 1
ATOM 785 C CA . ILE A 1 109 ? 13.842 3.925 5.537 1.00 68.25 109 ILE A CA 1
ATOM 786 C C . ILE A 1 109 ? 14.679 4.420 6.722 1.00 68.25 109 ILE A C 1
ATOM 788 O O . ILE A 1 109 ? 14.177 4.469 7.842 1.00 68.25 109 ILE A O 1
ATOM 792 N N . ILE A 1 110 ? 15.934 4.809 6.488 1.00 66.88 110 ILE A N 1
ATOM 793 C CA . ILE A 1 110 ? 16.792 5.378 7.532 1.00 66.88 110 ILE A CA 1
ATOM 794 C C . ILE A 1 110 ? 16.199 6.705 8.026 1.00 66.88 110 ILE A C 1
ATOM 796 O O . ILE A 1 110 ? 15.936 6.848 9.215 1.00 66.88 110 ILE A O 1
ATOM 800 N N . VAL A 1 111 ? 15.911 7.650 7.130 1.00 60.66 111 VAL A N 1
ATOM 801 C CA . VAL A 1 111 ? 15.429 8.998 7.486 1.00 60.66 111 VAL A CA 1
ATOM 802 C C . VAL A 1 111 ? 14.082 8.962 8.211 1.00 60.66 111 VAL A C 1
ATOM 804 O O . VAL A 1 111 ? 13.909 9.652 9.211 1.00 60.66 111 VAL A O 1
ATOM 807 N N . THR A 1 112 ? 13.144 8.123 7.769 1.00 63.78 112 THR A N 1
ATOM 808 C CA . THR A 1 112 ? 11.806 8.025 8.386 1.00 63.78 112 THR A CA 1
ATOM 809 C C . THR A 1 112 ? 11.806 7.351 9.760 1.00 63.78 112 THR A C 1
ATOM 811 O O . THR A 1 112 ? 10.813 7.445 10.478 1.00 63.78 112 THR A O 1
ATOM 814 N N . ARG A 1 113 ? 12.897 6.680 10.159 1.00 57.47 113 ARG A N 1
ATOM 815 C CA . ARG A 1 113 ? 12.929 5.832 11.365 1.00 57.47 113 ARG A CA 1
ATOM 816 C C . ARG A 1 113 ? 13.951 6.268 12.427 1.00 57.47 113 ARG A C 1
ATOM 818 O O . ARG A 1 113 ? 13.952 5.723 13.530 1.00 57.47 113 ARG A O 1
ATOM 825 N N . VAL A 1 114 ? 14.755 7.299 12.143 1.00 52.50 114 VAL A N 1
ATOM 826 C CA . VAL A 1 114 ? 15.718 7.926 13.082 1.00 52.50 114 VAL A CA 1
ATOM 827 C C . VAL A 1 114 ? 15.031 8.688 14.235 1.00 52.50 114 VAL A C 1
ATOM 829 O O . VAL A 1 114 ? 15.679 9.014 15.222 1.00 52.50 114 VAL A O 1
ATOM 832 N N . ASN A 1 115 ? 13.707 8.878 14.195 1.00 52.41 115 ASN A N 1
ATOM 833 C CA . ASN A 1 115 ? 12.947 9.481 15.301 1.00 52.41 115 ASN A CA 1
ATOM 834 C C . ASN A 1 115 ? 12.622 8.519 16.467 1.00 52.41 115 ASN A C 1
ATOM 836 O O . ASN A 1 115 ? 11.978 8.939 17.428 1.00 52.41 115 ASN A O 1
ATOM 840 N N . SER A 1 116 ? 13.063 7.252 16.428 1.00 55.97 116 SER A N 1
ATOM 841 C CA . SER A 1 116 ? 12.942 6.323 17.565 1.00 55.97 116 SER A CA 1
ATOM 842 C C . SER A 1 116 ? 14.267 6.207 18.331 1.00 55.97 116 SER A C 1
ATOM 844 O O . SER A 1 116 ? 15.323 5.998 17.743 1.00 55.97 116 SER A O 1
ATOM 846 N N . SER A 1 117 ? 14.226 6.347 19.656 1.00 55.56 117 SER A N 1
ATOM 847 C CA . SER A 1 117 ? 15.391 6.443 20.551 1.00 55.56 117 SER A CA 1
ATOM 848 C C . SER A 1 117 ? 16.125 5.116 20.824 1.00 55.56 117 SER A C 1
ATOM 850 O O . SER A 1 117 ? 16.777 4.981 21.859 1.00 55.56 117 SER A O 1
ATOM 852 N N . GLN A 1 118 ? 15.988 4.109 19.959 1.00 56.25 118 GLN A N 1
ATOM 853 C CA . GLN A 1 118 ? 16.616 2.794 20.123 1.00 56.25 118 GLN A CA 1
ATOM 854 C C . GLN A 1 118 ? 17.676 2.545 19.046 1.00 56.25 118 GLN A C 1
ATOM 856 O O . GLN A 1 118 ? 17.481 2.875 17.879 1.00 56.25 118 GLN A O 1
ATOM 861 N N . ASP A 1 119 ? 18.786 1.911 19.439 1.00 63.28 119 ASP A N 1
ATOM 862 C CA . ASP A 1 119 ? 19.855 1.501 18.526 1.00 63.28 119 ASP A CA 1
ATOM 863 C C . ASP A 1 119 ? 19.309 0.564 17.439 1.00 63.28 119 ASP A C 1
ATOM 865 O O . ASP A 1 119 ? 18.998 -0.605 17.687 1.00 63.28 119 ASP A O 1
ATOM 869 N N . MET A 1 120 ? 19.233 1.081 16.211 1.00 59.47 120 MET A N 1
ATOM 870 C CA . MET A 1 120 ? 18.756 0.388 15.007 1.00 59.47 120 MET A CA 1
ATOM 871 C C . MET A 1 120 ? 19.357 -1.019 14.857 1.00 59.47 120 MET A C 1
ATOM 873 O O . MET A 1 120 ? 18.649 -1.978 14.550 1.00 59.47 120 MET A O 1
ATOM 877 N N . GLY A 1 121 ? 20.660 -1.167 15.124 1.00 64.56 121 GLY A N 1
ATOM 878 C CA . GLY A 1 121 ? 21.349 -2.457 15.040 1.00 64.56 121 GLY A CA 1
ATOM 879 C C . GLY A 1 121 ? 20.775 -3.509 15.994 1.00 64.56 121 GLY A C 1
ATOM 880 O O . GLY A 1 121 ? 20.608 -4.663 15.603 1.00 64.56 121 GLY A O 1
ATOM 881 N N . ASN A 1 122 ? 20.397 -3.109 17.212 1.00 67.19 122 ASN A N 1
ATOM 882 C CA . ASN A 1 122 ? 19.787 -4.012 18.185 1.00 67.19 122 ASN A CA 1
ATOM 883 C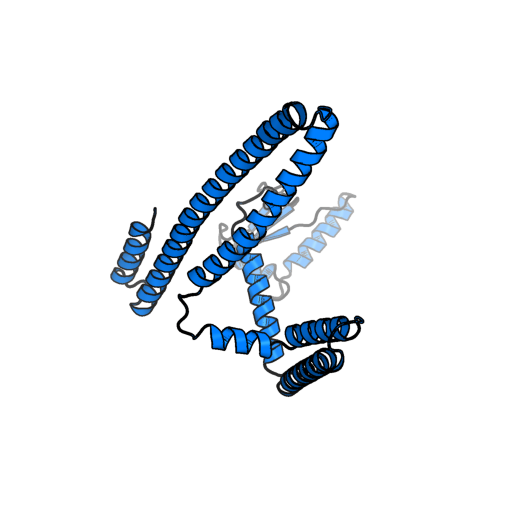 C . ASN A 1 122 ? 18.364 -4.404 17.783 1.00 67.19 122 ASN A C 1
ATOM 885 O O . ASN A 1 122 ? 18.012 -5.573 17.905 1.00 67.19 122 ASN A O 1
ATOM 889 N N . GLN A 1 123 ? 17.557 -3.478 17.260 1.00 62.62 123 GLN A N 1
ATOM 890 C CA . GLN A 1 123 ? 16.200 -3.800 16.803 1.00 62.62 123 GLN A CA 1
ATOM 891 C C . GLN A 1 123 ? 16.204 -4.764 15.613 1.00 62.62 123 GLN A C 1
ATOM 893 O O . GLN A 1 123 ? 15.470 -5.751 15.622 1.00 62.62 123 GLN A O 1
ATOM 898 N N . ILE A 1 124 ? 17.063 -4.522 14.617 1.00 66.19 124 ILE A N 1
ATOM 899 C CA . ILE A 1 124 ? 17.204 -5.403 13.449 1.00 66.19 124 ILE A CA 1
ATOM 900 C C . ILE A 1 124 ? 17.667 -6.792 13.897 1.00 66.19 124 ILE A C 1
ATOM 902 O O . ILE A 1 124 ? 17.076 -7.788 13.482 1.00 66.19 124 ILE A O 1
ATOM 906 N N . MET A 1 125 ? 18.661 -6.878 14.789 1.00 67.62 125 MET A N 1
ATOM 907 C CA . MET A 1 125 ? 19.102 -8.158 15.355 1.00 67.62 125 MET A CA 1
ATOM 908 C C . MET A 1 125 ? 17.961 -8.868 16.095 1.00 67.62 125 MET A C 1
ATOM 910 O O . MET A 1 125 ? 17.711 -10.045 15.851 1.00 67.62 125 MET A O 1
ATOM 914 N N . VAL A 1 126 ? 17.215 -8.166 16.949 1.00 71.81 126 VAL A N 1
ATOM 915 C CA . VAL A 1 126 ? 16.088 -8.751 17.692 1.00 71.81 126 VAL A CA 1
ATOM 916 C C . VAL A 1 126 ? 14.959 -9.197 16.760 1.00 71.81 126 VAL A C 1
ATOM 918 O O . VAL A 1 126 ? 14.360 -10.238 16.999 1.00 71.81 126 VAL A O 1
ATOM 921 N N . GLN A 1 127 ? 14.677 -8.481 15.673 1.00 68.81 127 GLN A N 1
ATOM 922 C CA . GLN A 1 127 ? 13.585 -8.822 14.757 1.00 68.81 127 GLN A CA 1
ATOM 923 C C . GLN A 1 127 ? 13.964 -9.946 13.779 1.00 68.81 127 GLN A C 1
ATOM 925 O O . GLN A 1 127 ? 13.173 -10.869 13.551 1.00 68.81 127 GLN A O 1
ATOM 930 N N . MET A 1 128 ? 15.191 -9.918 13.245 1.00 68.12 128 MET A N 1
ATOM 931 C CA . MET A 1 128 ? 15.715 -10.970 12.370 1.00 68.12 128 MET A CA 1
ATOM 932 C C . MET A 1 128 ? 15.906 -12.283 13.127 1.00 68.12 128 MET A C 1
ATOM 934 O O . MET A 1 128 ? 15.477 -13.324 12.639 1.00 68.12 128 MET A O 1
ATOM 938 N N . PHE A 1 129 ? 16.498 -12.240 14.326 1.00 74.50 129 PHE A N 1
ATOM 939 C CA . PHE A 1 129 ? 16.736 -13.432 15.145 1.00 74.50 129 PHE A CA 1
ATOM 940 C C . PHE A 1 129 ? 15.585 -13.772 16.094 1.00 74.50 129 PHE A C 1
ATOM 942 O O . PHE A 1 129 ? 15.613 -14.827 16.713 1.00 74.50 129 PHE A O 1
ATOM 949 N N . GLY A 1 130 ? 14.569 -12.918 16.215 1.00 69.00 130 GLY A N 1
ATOM 950 C CA . GLY A 1 130 ? 13.383 -13.169 17.036 1.00 69.00 130 GLY A CA 1
ATOM 951 C C . GLY A 1 130 ? 12.213 -13.773 16.266 1.00 69.00 130 GLY A C 1
ATOM 952 O O . GLY A 1 130 ? 11.311 -14.328 16.888 1.00 69.00 130 GLY A O 1
ATOM 953 N N . SER A 1 131 ? 12.197 -13.702 14.931 1.00 78.19 131 SER A N 1
ATOM 954 C CA . SER A 1 131 ? 11.110 -14.255 14.116 1.00 78.19 131 SER A CA 1
ATOM 955 C C . SER A 1 131 ? 11.445 -15.673 13.612 1.00 78.19 131 SER A C 1
ATOM 957 O O . SER A 1 131 ? 12.329 -15.849 12.770 1.00 78.19 131 SER A O 1
ATOM 959 N N . PRO A 1 132 ? 10.726 -16.721 14.068 1.00 80.06 132 PRO A N 1
ATOM 960 C CA . PRO A 1 132 ? 11.011 -18.096 13.653 1.00 80.06 132 PRO A CA 1
ATOM 961 C C . PRO A 1 132 ? 10.782 -18.310 12.147 1.00 80.06 132 PRO A C 1
ATOM 963 O O . PRO A 1 132 ? 11.451 -19.137 11.535 1.00 80.06 132 PRO A O 1
ATOM 966 N N . GLN A 1 133 ? 9.886 -17.531 11.530 1.00 77.94 133 GLN A N 1
ATOM 967 C CA . GLN A 1 133 ? 9.626 -17.571 10.088 1.00 77.94 133 GLN A CA 1
ATOM 968 C C . GLN A 1 133 ? 10.818 -17.068 9.261 1.00 77.94 133 GLN A C 1
ATOM 970 O O . GLN A 1 133 ? 11.183 -17.717 8.283 1.00 77.94 133 GLN A O 1
ATOM 975 N N . ALA A 1 134 ? 11.462 -15.962 9.657 1.00 81.00 134 ALA A N 1
ATOM 976 C CA . ALA A 1 134 ? 12.609 -15.427 8.923 1.00 81.00 134 ALA A CA 1
ATOM 977 C C . ALA A 1 134 ? 13.809 -16.384 8.982 1.00 81.00 134 ALA A C 1
ATOM 979 O O . ALA A 1 134 ? 14.407 -16.674 7.945 1.00 81.00 134 ALA A O 1
ATOM 980 N N . LEU A 1 135 ? 14.112 -16.947 10.164 1.00 85.81 135 LEU A N 1
ATOM 981 C CA . LEU A 1 135 ? 15.165 -17.964 10.295 1.00 85.81 135 LEU A CA 1
ATOM 982 C C . LEU A 1 135 ? 14.851 -19.234 9.491 1.00 85.81 135 LEU A C 1
ATOM 984 O O . LEU A 1 135 ? 15.764 -19.816 8.909 1.00 85.81 135 LEU A O 1
ATOM 988 N N . ALA A 1 136 ? 13.586 -19.664 9.431 1.00 86.62 136 ALA A N 1
ATOM 989 C CA . ALA A 1 136 ? 13.188 -20.841 8.659 1.00 86.62 136 ALA A CA 1
ATOM 990 C C . ALA A 1 136 ? 13.357 -20.624 7.146 1.00 86.62 136 ALA A C 1
ATOM 992 O O . ALA A 1 136 ? 13.900 -21.488 6.459 1.00 86.62 136 ALA A O 1
ATOM 993 N N . ILE A 1 137 ? 12.954 -19.459 6.628 1.00 86.88 137 ILE A N 1
ATOM 994 C CA . ILE A 1 137 ? 13.142 -19.105 5.212 1.00 86.88 137 ILE A CA 1
ATOM 995 C C . ILE A 1 137 ? 14.636 -19.031 4.879 1.00 86.88 137 ILE A C 1
ATOM 997 O O . ILE A 1 137 ? 15.075 -19.618 3.889 1.00 86.88 137 ILE A O 1
ATOM 1001 N N . ALA A 1 138 ? 15.435 -18.380 5.730 1.00 88.50 138 ALA A N 1
ATOM 1002 C CA . ALA A 1 138 ? 16.885 -18.324 5.566 1.00 88.50 138 ALA A CA 1
ATOM 1003 C C . ALA A 1 138 ? 17.517 -19.727 5.568 1.00 88.50 138 ALA A C 1
ATOM 1005 O O . ALA A 1 138 ? 18.343 -20.027 4.709 1.00 88.50 138 ALA A O 1
ATOM 1006 N N . ALA A 1 139 ? 17.088 -20.614 6.473 1.00 90.06 139 ALA A N 1
ATOM 1007 C CA . ALA A 1 139 ? 17.553 -21.998 6.524 1.00 90.06 139 ALA A CA 1
ATOM 1008 C C . ALA A 1 139 ? 17.266 -22.756 5.220 1.00 90.06 139 ALA A C 1
ATOM 1010 O O . ALA A 1 139 ? 18.153 -23.429 4.696 1.00 90.06 139 ALA A O 1
ATOM 1011 N N . VAL A 1 140 ? 16.060 -22.612 4.661 1.00 91.12 140 VAL A N 1
ATOM 1012 C CA . VAL A 1 140 ? 15.682 -23.241 3.385 1.00 91.12 140 VAL A CA 1
ATOM 1013 C C . VAL A 1 140 ? 16.558 -22.730 2.242 1.00 91.12 140 VAL A C 1
ATOM 1015 O O . VAL A 1 140 ? 17.103 -23.534 1.489 1.00 91.12 140 VAL A O 1
ATOM 1018 N N . ILE A 1 141 ? 16.747 -21.412 2.134 1.00 91.56 141 ILE A N 1
ATOM 1019 C CA . ILE A 1 141 ? 17.584 -20.809 1.085 1.00 91.56 141 ILE A CA 1
ATOM 1020 C C . ILE A 1 141 ? 19.035 -21.292 1.203 1.00 91.56 141 ILE A C 1
ATOM 1022 O O . ILE A 1 141 ? 19.633 -21.685 0.201 1.00 91.56 141 ILE A O 1
ATOM 1026 N N . LEU A 1 142 ? 19.592 -21.316 2.418 1.00 91.94 142 LEU A N 1
ATOM 1027 C CA . LEU A 1 142 ? 20.957 -21.783 2.671 1.00 91.94 142 LEU A CA 1
ATOM 1028 C C . LEU A 1 142 ? 21.132 -23.264 2.326 1.00 91.94 142 LEU A C 1
ATOM 1030 O O . LEU A 1 142 ? 22.140 -23.630 1.728 1.00 91.94 142 LEU A O 1
ATOM 1034 N N . VAL A 1 143 ? 20.149 -24.112 2.636 1.00 90.44 143 VAL A N 1
ATOM 1035 C CA . VAL A 1 143 ? 20.184 -25.530 2.254 1.00 90.44 143 VAL A CA 1
ATOM 1036 C C . VAL A 1 143 ? 20.108 -25.688 0.737 1.00 90.44 143 VAL A C 1
ATOM 1038 O O . VAL A 1 143 ? 20.900 -26.441 0.179 1.00 90.44 143 VAL A O 1
ATOM 1041 N N . ILE A 1 144 ? 19.228 -24.946 0.057 1.00 91.50 144 ILE A N 1
ATOM 1042 C CA . ILE A 1 144 ? 19.129 -24.969 -1.411 1.00 91.50 144 ILE A CA 1
ATOM 1043 C C . ILE A 1 144 ? 20.460 -24.548 -2.044 1.00 91.50 144 ILE A C 1
ATOM 1045 O O . ILE A 1 144 ? 20.985 -25.278 -2.883 1.00 91.50 144 ILE A O 1
ATOM 1049 N N . MET A 1 145 ? 21.052 -23.429 -1.611 1.00 87.44 145 MET A N 1
ATOM 1050 C CA . MET A 1 145 ? 22.373 -22.994 -2.087 1.00 87.44 145 MET A CA 1
ATOM 1051 C C . MET A 1 145 ? 23.461 -24.027 -1.789 1.00 87.44 145 MET A C 1
ATOM 1053 O O . MET A 1 145 ? 24.337 -24.262 -2.616 1.00 87.44 145 MET A O 1
ATOM 1057 N N . GLY A 1 146 ? 23.382 -24.671 -0.627 1.00 89.00 146 GLY A N 1
ATOM 1058 C CA . GLY A 1 146 ? 24.290 -25.727 -0.206 1.00 89.00 146 GLY A CA 1
ATOM 1059 C C . GLY A 1 146 ? 24.125 -27.046 -0.957 1.00 89.00 146 GLY A C 1
ATOM 1060 O O . GLY A 1 146 ? 24.955 -27.920 -0.760 1.00 89.00 146 GLY A O 1
ATOM 1061 N N . VAL A 1 147 ? 23.109 -27.221 -1.805 1.00 90.12 147 VAL A N 1
ATOM 1062 C CA . VAL A 1 147 ? 22.957 -28.395 -2.688 1.00 90.12 147 VAL A CA 1
ATOM 1063 C C . VAL A 1 147 ? 23.503 -28.111 -4.096 1.00 90.12 147 VAL A C 1
ATOM 1065 O O . VAL A 1 147 ? 23.816 -29.045 -4.833 1.00 90.12 147 VAL A O 1
ATOM 1068 N N . ILE A 1 148 ? 23.693 -26.838 -4.464 1.00 91.00 148 ILE A N 1
ATOM 1069 C CA . ILE A 1 148 ? 24.211 -26.440 -5.780 1.00 91.00 148 ILE A CA 1
ATOM 1070 C C . ILE A 1 148 ? 25.696 -26.835 -5.910 1.00 91.00 148 ILE A C 1
ATOM 1072 O O . ILE A 1 148 ? 26.510 -26.433 -5.073 1.00 91.00 148 ILE A O 1
ATOM 1076 N N . PRO A 1 149 ? 26.086 -27.593 -6.955 1.00 77.25 149 PRO A N 1
ATOM 1077 C CA . PRO A 1 149 ? 27.475 -27.991 -7.168 1.00 77.25 149 PRO A CA 1
ATOM 1078 C C . PRO A 1 149 ? 28.358 -26.770 -7.464 1.00 77.25 149 PRO A C 1
ATOM 1080 O O . PRO A 1 149 ? 28.017 -25.937 -8.300 1.00 77.25 149 PRO A O 1
ATOM 1083 N N . GLY A 1 150 ? 29.506 -26.675 -6.786 1.00 80.75 150 GLY A N 1
ATOM 1084 C CA . GLY A 1 150 ? 30.455 -25.557 -6.911 1.00 80.75 150 GLY A CA 1
ATOM 1085 C C . GLY A 1 150 ? 30.438 -24.566 -5.741 1.00 80.75 150 GLY A C 1
ATOM 1086 O O . GLY A 1 150 ? 31.329 -23.725 -5.650 1.00 80.75 150 GLY A O 1
ATOM 1087 N N . MET A 1 151 ? 29.482 -24.694 -4.815 1.00 81.75 151 MET A N 1
ATOM 1088 C CA . MET A 1 151 ? 29.425 -23.903 -3.581 1.00 81.75 151 MET A CA 1
ATOM 1089 C C . MET A 1 151 ? 30.031 -24.676 -2.391 1.00 81.75 151 MET A C 1
ATOM 1091 O O . MET A 1 151 ? 30.011 -25.908 -2.389 1.00 81.75 151 MET A O 1
ATOM 1095 N N . PRO A 1 152 ? 30.557 -24.000 -1.347 1.00 88.69 152 PRO A N 1
ATOM 1096 C CA . PRO A 1 152 ? 31.042 -24.643 -0.120 1.00 88.69 152 PRO A CA 1
ATOM 1097 C C . PRO A 1 152 ? 29.934 -25.388 0.654 1.00 88.69 152 PRO A C 1
ATOM 1099 O O . PRO A 1 152 ? 29.380 -24.873 1.625 1.00 88.69 152 PRO A O 1
ATOM 1102 N N . HIS A 1 153 ? 29.620 -26.620 0.240 1.00 86.75 153 HIS A N 1
ATOM 1103 C CA . HIS A 1 153 ? 28.504 -27.428 0.752 1.00 86.75 153 HIS A CA 1
ATOM 1104 C C . HIS A 1 153 ? 28.458 -27.487 2.290 1.00 86.75 153 HIS A C 1
ATOM 1106 O O . HIS A 1 153 ? 27.415 -27.242 2.891 1.00 86.75 153 HIS A O 1
ATOM 1112 N N . PHE A 1 154 ? 29.601 -27.724 2.942 1.00 88.06 154 PHE A N 1
ATOM 1113 C CA . PHE A 1 154 ? 29.688 -27.803 4.405 1.00 88.06 154 PHE A CA 1
ATOM 1114 C C . PHE A 1 154 ? 29.324 -26.493 5.118 1.00 88.06 154 PHE A C 1
ATOM 1116 O O . PHE A 1 154 ? 28.682 -26.537 6.164 1.00 88.06 154 PHE A O 1
ATOM 1123 N N . ALA A 1 155 ? 29.695 -25.335 4.562 1.00 89.06 155 ALA A N 1
ATOM 1124 C CA . ALA A 1 155 ? 29.404 -24.041 5.179 1.00 89.06 155 ALA A CA 1
ATOM 1125 C C . ALA A 1 155 ? 27.910 -23.702 5.082 1.00 89.06 155 ALA A C 1
ATOM 1127 O O . ALA A 1 155 ? 27.293 -23.322 6.074 1.00 89.06 155 ALA A O 1
ATOM 1128 N N . PHE A 1 156 ? 27.314 -23.891 3.903 1.00 89.75 156 PHE A N 1
ATOM 1129 C CA . PHE A 1 156 ? 25.908 -23.566 3.657 1.00 89.75 156 PHE A CA 1
ATOM 1130 C C . PHE A 1 156 ? 24.946 -24.538 4.344 1.00 89.75 156 PHE A C 1
ATOM 1132 O O . PHE A 1 156 ? 23.979 -24.100 4.964 1.00 89.75 156 PHE A O 1
ATOM 1139 N N . LEU A 1 157 ? 25.235 -25.842 4.317 1.00 89.75 157 LEU A N 1
ATOM 1140 C CA . LEU A 1 157 ? 24.439 -26.830 5.051 1.00 89.75 157 LEU A CA 1
ATOM 1141 C C . LEU A 1 157 ? 24.605 -26.665 6.570 1.00 89.75 157 LEU A C 1
ATOM 1143 O O . LEU A 1 157 ? 23.623 -26.760 7.306 1.00 89.75 157 LEU A O 1
ATOM 1147 N N . GLY A 1 158 ? 25.817 -26.356 7.047 1.00 91.25 158 GLY A N 1
ATOM 1148 C CA . GLY A 1 158 ? 26.088 -26.062 8.458 1.00 91.25 158 GLY A CA 1
ATOM 1149 C C . GLY A 1 158 ? 25.334 -24.831 8.973 1.00 91.25 158 GLY A C 1
ATOM 1150 O O . GLY A 1 158 ? 24.648 -24.897 9.989 1.00 91.25 158 GLY A O 1
ATOM 1151 N N . LEU A 1 159 ? 25.390 -23.714 8.247 1.00 89.44 159 LEU A N 1
ATOM 1152 C CA . LEU A 1 159 ? 24.633 -22.510 8.602 1.00 89.44 159 LEU A CA 1
ATOM 1153 C C . LEU A 1 159 ? 23.121 -22.720 8.462 1.00 89.44 159 LEU A C 1
ATOM 1155 O O . LEU A 1 159 ? 22.368 -22.305 9.338 1.00 89.44 159 LEU A O 1
ATOM 1159 N N . GLY A 1 160 ? 22.673 -23.415 7.412 1.00 90.06 160 GLY A N 1
ATOM 1160 C CA . GLY A 1 160 ? 21.259 -23.731 7.206 1.00 90.06 160 GLY A CA 1
ATOM 1161 C C . GLY A 1 160 ? 20.679 -24.579 8.339 1.00 90.06 160 GLY A C 1
ATOM 1162 O O . GLY A 1 160 ? 19.610 -24.267 8.862 1.00 90.06 160 GLY A O 1
ATOM 1163 N N . THR A 1 161 ? 21.408 -25.604 8.787 1.00 89.50 161 THR A N 1
ATOM 1164 C CA . THR A 1 161 ? 21.012 -26.423 9.947 1.00 89.50 161 THR A CA 1
ATOM 1165 C C . THR A 1 161 ? 21.004 -25.634 11.255 1.00 89.50 161 THR A C 1
ATOM 1167 O O . THR A 1 161 ? 20.083 -25.803 12.052 1.00 89.50 161 THR A O 1
ATOM 1170 N N . LEU A 1 162 ? 21.959 -24.722 11.461 1.00 90.75 162 LEU A N 1
ATOM 1171 C CA . LEU A 1 162 ? 21.994 -23.849 12.638 1.00 90.75 162 LEU A CA 1
ATOM 1172 C C . LEU A 1 162 ? 20.798 -22.881 12.654 1.00 90.75 162 LEU A C 1
ATOM 1174 O O . LEU A 1 162 ? 20.123 -22.751 13.674 1.00 90.75 162 LEU A O 1
ATOM 1178 N N . CYS A 1 163 ? 20.468 -22.272 11.512 1.00 89.31 163 CYS A N 1
ATOM 1179 C CA . CYS A 1 163 ? 19.274 -21.439 11.359 1.00 89.31 163 CYS A CA 1
ATOM 1180 C C . CYS A 1 163 ? 17.979 -22.241 11.566 1.00 89.31 163 CYS A C 1
ATOM 1182 O O . CYS A 1 163 ? 17.066 -21.764 12.238 1.00 89.31 163 CYS A O 1
ATOM 1184 N N . ALA A 1 164 ? 17.896 -23.476 11.065 1.00 89.19 164 ALA A N 1
ATOM 1185 C CA . ALA A 1 164 ? 16.740 -24.343 11.296 1.00 89.19 164 ALA A CA 1
ATOM 1186 C C . ALA A 1 164 ? 16.577 -24.698 12.786 1.00 89.19 164 ALA A C 1
ATOM 1188 O O . ALA A 1 164 ? 15.470 -24.633 13.323 1.00 89.19 164 ALA A O 1
ATOM 1189 N N . ALA A 1 165 ? 17.679 -25.010 13.474 1.00 88.75 165 ALA A N 1
ATOM 1190 C CA . ALA A 1 165 ? 17.683 -25.276 14.911 1.00 88.75 165 ALA A CA 1
ATOM 1191 C C . ALA A 1 165 ? 17.284 -24.033 15.726 1.00 88.75 165 ALA A C 1
ATOM 1193 O O . ALA A 1 165 ? 16.487 -24.140 16.657 1.00 88.75 165 ALA A O 1
ATOM 1194 N N . GLY A 1 166 ? 17.774 -22.849 15.343 1.00 88.06 166 GLY A N 1
ATOM 1195 C CA . GLY A 1 166 ? 17.385 -21.573 15.946 1.00 88.06 166 GLY A CA 1
ATOM 1196 C C . GLY A 1 166 ? 15.896 -21.267 15.766 1.00 88.06 166 GLY A C 1
ATOM 1197 O O . GLY A 1 166 ? 15.219 -20.943 16.741 1.00 88.06 166 GLY A O 1
ATOM 1198 N N . ALA A 1 167 ? 15.356 -21.454 14.555 1.00 87.00 167 ALA A N 1
ATOM 1199 C CA . ALA A 1 167 ? 13.926 -21.299 14.274 1.00 87.00 167 ALA A CA 1
ATOM 1200 C C . ALA A 1 167 ? 13.076 -22.227 15.150 1.00 87.00 167 ALA A C 1
ATOM 1202 O O . ALA A 1 167 ? 12.101 -21.788 15.761 1.00 87.00 167 ALA A O 1
ATOM 1203 N N . TYR A 1 168 ? 13.471 -23.501 15.237 1.00 86.69 168 TYR A N 1
ATOM 1204 C CA . TYR A 1 168 ? 12.775 -24.508 16.032 1.00 86.69 168 TYR A CA 1
ATOM 1205 C C . TYR A 1 168 ? 12.816 -24.186 17.530 1.00 86.69 168 TYR A C 1
ATOM 1207 O O . TYR A 1 168 ? 11.800 -24.294 18.212 1.00 86.69 168 TYR A O 1
ATOM 1215 N N . TRP A 1 169 ? 13.960 -23.724 18.042 1.00 85.50 169 TRP A N 1
ATOM 1216 C CA . TRP A 1 169 ? 14.114 -23.343 19.446 1.00 85.50 169 TRP A CA 1
ATOM 1217 C C . TRP A 1 169 ? 13.249 -22.133 19.824 1.00 85.50 169 TRP A C 1
ATOM 1219 O O . TRP A 1 169 ? 12.561 -22.162 20.844 1.00 85.50 169 TRP A O 1
ATOM 1229 N N . ILE A 1 170 ? 13.211 -21.101 18.974 1.00 84.25 170 ILE A N 1
ATOM 1230 C CA . ILE A 1 170 ? 12.360 -19.916 19.170 1.00 84.25 170 ILE A CA 1
ATOM 1231 C C . ILE A 1 170 ? 10.880 -20.295 19.096 1.00 84.25 170 ILE A C 1
ATOM 1233 O O . ILE A 1 170 ? 10.083 -19.856 19.924 1.00 84.25 170 ILE A O 1
ATOM 1237 N N . TYR A 1 171 ? 10.508 -21.135 18.130 1.00 83.81 171 TYR A N 1
ATOM 1238 C CA . TYR A 1 171 ? 9.142 -21.625 17.974 1.00 83.81 171 TYR A CA 1
ATOM 1239 C C . TYR A 1 171 ? 8.678 -22.431 19.196 1.00 83.81 171 TYR A C 1
ATOM 1241 O O . TYR A 1 171 ? 7.586 -22.203 19.715 1.00 83.81 171 TYR A O 1
ATOM 1249 N N . TYR A 1 172 ? 9.533 -23.322 19.703 1.00 81.19 172 TYR A N 1
ATOM 1250 C CA . TYR A 1 172 ? 9.248 -24.132 20.884 1.00 81.19 172 TYR A CA 1
ATOM 1251 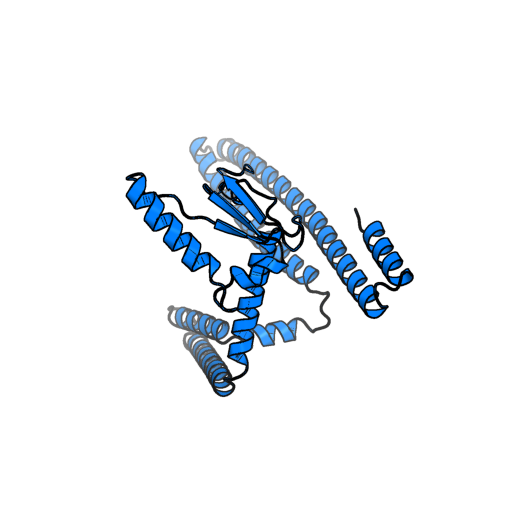C C . TYR A 1 172 ? 9.141 -23.282 22.156 1.00 81.19 172 TYR A C 1
ATOM 1253 O O . TYR A 1 172 ? 8.228 -23.474 22.957 1.00 81.19 172 TYR A O 1
ATOM 1261 N N . ARG A 1 173 ? 10.023 -22.288 22.322 1.00 79.12 173 ARG A N 1
ATOM 1262 C CA . ARG A 1 173 ? 9.967 -21.344 23.445 1.00 79.12 173 ARG A CA 1
ATOM 1263 C C . ARG A 1 173 ? 8.687 -20.502 23.425 1.00 79.12 173 ARG A C 1
ATOM 1265 O O . ARG A 1 173 ? 8.039 -20.368 24.457 1.00 79.12 173 ARG A O 1
ATOM 1272 N N . ARG A 1 174 ? 8.270 -20.027 22.248 1.00 72.81 174 ARG A N 1
ATOM 1273 C CA . ARG A 1 174 ? 7.011 -19.282 22.070 1.00 72.81 174 ARG A CA 1
ATOM 1274 C C . ARG A 1 174 ? 5.763 -20.129 22.333 1.00 72.81 174 ARG A C 1
ATOM 1276 O O . ARG A 1 174 ? 4.764 -19.593 22.800 1.00 72.81 174 ARG A O 1
ATOM 1283 N N . GLN A 1 175 ? 5.806 -21.438 22.070 1.00 68.19 175 GLN A N 1
ATOM 1284 C CA . GLN A 1 175 ? 4.727 -22.351 22.468 1.00 68.19 175 GLN A CA 1
ATOM 1285 C C . GLN A 1 175 ? 4.713 -22.639 23.975 1.00 68.19 175 GLN A C 1
ATOM 1287 O O . GLN A 1 175 ? 3.635 -22.737 24.558 1.00 68.19 175 GLN A O 1
ATOM 1292 N N . ALA A 1 176 ? 5.882 -22.764 24.610 1.00 66.44 176 ALA A N 1
ATOM 1293 C CA . ALA A 1 176 ? 5.992 -22.985 26.054 1.00 66.44 176 ALA A CA 1
ATOM 1294 C C . ALA A 1 176 ? 5.510 -21.769 26.873 1.00 66.44 176 ALA A C 1
ATOM 1296 O O . ALA A 1 176 ? 4.948 -21.935 27.951 1.00 66.44 176 ALA A O 1
ATOM 1297 N N . GLU A 1 177 ? 5.651 -20.559 26.327 1.00 61.81 177 GLU A N 1
ATOM 1298 C CA . GLU A 1 177 ? 5.124 -19.292 26.867 1.00 61.81 177 GLU A CA 1
ATOM 1299 C C . GLU A 1 177 ? 3.674 -18.999 26.390 1.00 61.81 177 GLU A C 1
ATOM 1301 O O . GLU A 1 177 ? 3.224 -17.852 26.398 1.00 61.81 177 GLU A O 1
ATOM 1306 N N . GLY A 1 178 ? 2.929 -20.036 25.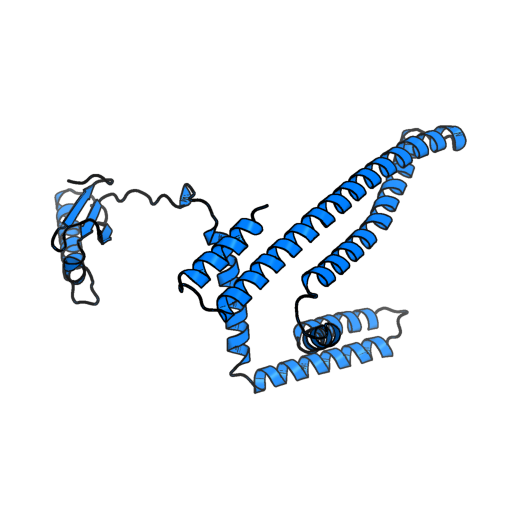970 1.00 48.53 178 GLY A N 1
ATOM 1307 C CA . GLY A 1 178 ? 1.675 -20.021 25.190 1.00 48.53 178 GLY A CA 1
ATOM 1308 C C . GLY A 1 178 ? 0.431 -19.307 25.753 1.00 48.53 178 GLY A C 1
ATOM 1309 O O . GLY A 1 178 ? -0.681 -19.599 25.311 1.00 48.53 178 GLY A O 1
ATOM 1310 N N . GLY A 1 179 ? 0.587 -18.370 26.688 1.00 53.12 179 GLY A N 1
ATOM 1311 C CA . GLY A 1 179 ? -0.445 -17.418 27.106 1.00 53.12 179 GLY A CA 1
ATOM 1312 C C . GLY A 1 179 ? -0.374 -16.056 26.397 1.00 53.12 179 GLY A C 1
ATOM 1313 O O . GLY A 1 179 ? -1.420 -15.516 26.061 1.00 53.12 179 GLY A O 1
ATOM 1314 N N . GLN A 1 180 ? 0.822 -15.517 26.117 1.00 51.28 180 GLN A N 1
ATOM 1315 C CA . GLN A 1 180 ? 0.985 -14.118 25.661 1.00 51.28 180 GLN A CA 1
ATOM 1316 C C . GLN A 1 180 ? 1.148 -13.952 24.140 1.00 51.28 180 GLN A C 1
ATOM 1318 O O . GLN A 1 180 ? 0.590 -13.028 23.559 1.00 51.28 180 GLN A O 1
ATOM 1323 N N . VAL A 1 181 ? 1.799 -14.891 23.446 1.00 52.91 181 VAL A N 1
ATOM 1324 C CA . VAL A 1 181 ? 2.028 -14.786 21.983 1.00 52.91 181 VAL A CA 1
ATOM 1325 C C . VAL A 1 181 ? 0.717 -14.869 21.182 1.00 52.91 181 VAL A C 1
ATOM 1327 O O . VAL A 1 181 ? 0.587 -14.307 20.098 1.00 52.91 181 VAL A O 1
ATOM 1330 N N . ARG A 1 182 ? -0.303 -15.531 21.745 1.00 52.41 182 ARG A N 1
ATOM 1331 C CA . ARG A 1 182 ? -1.645 -15.614 21.151 1.00 52.41 182 ARG A CA 1
ATOM 1332 C C . ARG A 1 182 ? -2.445 -14.319 21.314 1.00 52.41 182 ARG A C 1
ATOM 1334 O O . ARG A 1 182 ? -3.425 -14.148 20.592 1.00 52.41 182 ARG A O 1
ATOM 1341 N N . GLU A 1 183 ? -2.063 -13.453 22.254 1.00 49.91 183 GLU A N 1
ATOM 1342 C CA . GLU A 1 183 ? -2.598 -12.095 22.368 1.00 49.91 183 GLU A CA 1
ATOM 1343 C C . GLU A 1 183 ? -1.856 -11.137 21.441 1.00 49.91 183 GLU A C 1
ATOM 1345 O O . GLU A 1 183 ? -2.531 -10.411 20.730 1.00 49.91 183 GLU A O 1
ATOM 1350 N N . GLU A 1 184 ? -0.530 -11.228 21.306 1.00 54.16 184 GLU A N 1
ATOM 1351 C CA . GLU A 1 184 ? 0.236 -10.383 20.371 1.00 54.16 184 GLU A CA 1
ATOM 1352 C C . GLU A 1 184 ? -0.100 -10.657 18.893 1.00 54.16 184 GLU A C 1
ATOM 1354 O O . GLU A 1 184 ? -0.251 -9.719 18.116 1.00 54.16 184 GLU A O 1
ATOM 1359 N N . GLU A 1 185 ? -0.311 -11.914 18.476 1.00 53.56 185 GLU A N 1
ATOM 1360 C CA . GLU A 1 185 ? -0.808 -12.213 17.116 1.00 53.56 185 GLU A CA 1
ATOM 1361 C C . GLU A 1 185 ? -2.263 -11.759 16.910 1.00 53.56 185 GLU A C 1
ATOM 1363 O O . GLU A 1 185 ? -2.663 -11.438 15.789 1.00 53.56 185 GLU A O 1
ATOM 1368 N N . LYS A 1 186 ? -3.074 -11.720 17.977 1.00 52.53 186 LYS A N 1
ATOM 1369 C CA . LYS A 1 186 ? -4.443 -11.184 17.926 1.00 52.53 186 LYS A CA 1
ATOM 1370 C C . LYS A 1 186 ? -4.461 -9.659 17.950 1.00 52.53 186 LYS A C 1
ATOM 1372 O O . LYS A 1 186 ? -5.330 -9.083 17.310 1.00 52.53 186 LYS A O 1
ATOM 1377 N N . GLU A 1 187 ? -3.540 -9.012 18.651 1.00 54.81 187 GLU A N 1
ATOM 1378 C CA . GLU A 1 187 ? -3.368 -7.562 18.672 1.00 54.81 187 GLU A CA 1
ATOM 1379 C C . GLU A 1 187 ? -2.770 -7.071 17.360 1.00 54.81 187 GLU A C 1
ATOM 1381 O O . GLU A 1 187 ? -3.311 -6.137 16.790 1.00 54.81 187 GLU A O 1
ATOM 1386 N N . ALA A 1 188 ? -1.764 -7.746 16.801 1.00 56.97 188 ALA A N 1
ATOM 1387 C CA . ALA A 1 188 ? -1.228 -7.424 15.479 1.00 56.97 188 ALA A CA 1
ATOM 1388 C C . ALA A 1 188 ? -2.298 -7.566 14.383 1.00 56.97 188 ALA A C 1
ATOM 1390 O O . ALA A 1 188 ? -2.445 -6.670 13.557 1.00 56.97 188 ALA A O 1
ATOM 1391 N N . ARG A 1 189 ? -3.124 -8.626 14.434 1.00 59.16 189 ARG A N 1
ATOM 1392 C CA . ARG A 1 189 ? -4.283 -8.766 13.535 1.00 59.16 189 ARG A CA 1
ATOM 1393 C C . ARG A 1 189 ? -5.360 -7.714 13.779 1.00 59.16 189 ARG A C 1
ATOM 1395 O O . ARG A 1 189 ? -5.923 -7.219 12.816 1.00 59.16 189 ARG A O 1
ATOM 1402 N N . LYS A 1 190 ? -5.633 -7.334 15.031 1.00 54.12 190 LYS A N 1
ATOM 1403 C CA . LYS A 1 190 ? -6.567 -6.241 15.351 1.00 54.12 190 LYS A CA 1
ATOM 1404 C C . LYS A 1 190 ? -6.044 -4.880 14.904 1.00 54.12 190 LYS A C 1
ATOM 1406 O O . LYS A 1 190 ? -6.844 -4.044 14.515 1.00 54.12 190 LYS A O 1
ATOM 1411 N N . VAL A 1 191 ? -4.735 -4.645 14.955 1.00 62.84 191 VAL A N 1
ATOM 1412 C CA . VAL A 1 191 ? -4.098 -3.409 14.485 1.00 62.84 191 VAL A CA 1
ATOM 1413 C C . VAL A 1 191 ? -4.096 -3.358 12.957 1.00 62.84 191 VAL A C 1
ATOM 1415 O O . VAL A 1 191 ? -4.398 -2.304 12.410 1.00 62.84 191 VAL A O 1
ATOM 1418 N N . GLU A 1 192 ? -3.861 -4.477 12.263 1.00 59.16 192 GLU A N 1
ATOM 1419 C CA . GLU A 1 192 ? -4.050 -4.574 10.805 1.00 59.16 192 GLU A CA 1
ATOM 1420 C C . GLU A 1 192 ? -5.524 -4.419 10.399 1.00 59.16 192 GLU A C 1
ATOM 1422 O O . GLU A 1 192 ? -5.818 -3.687 9.457 1.00 59.16 192 GLU A O 1
ATOM 1427 N N . GLU A 1 193 ? -6.468 -5.025 11.127 1.00 54.53 193 GLU A N 1
ATOM 1428 C CA . GLU A 1 193 ? -7.909 -4.851 10.894 1.00 54.53 193 GLU A CA 1
ATOM 1429 C C . GLU A 1 193 ? -8.370 -3.417 11.200 1.00 54.53 193 GLU A C 1
ATOM 1431 O O . GLU A 1 193 ? -9.152 -2.862 10.433 1.00 54.53 193 GLU A O 1
ATOM 1436 N N . MET A 1 194 ? -7.855 -2.772 12.254 1.00 55.09 194 MET A N 1
ATOM 1437 C CA . MET A 1 194 ? -8.127 -1.362 12.564 1.00 55.09 194 MET A CA 1
ATOM 1438 C C . MET A 1 194 ? -7.467 -0.406 11.566 1.00 55.09 194 MET A C 1
ATOM 1440 O O . MET A 1 194 ? -8.041 0.636 11.268 1.00 55.09 194 MET A O 1
ATOM 1444 N N . ALA A 1 195 ? -6.287 -0.730 11.033 1.00 55.66 195 ALA A N 1
ATOM 1445 C CA . ALA A 1 195 ? -5.640 0.056 9.983 1.00 55.66 195 ALA A CA 1
ATOM 1446 C C . ALA A 1 195 ? -6.405 -0.060 8.654 1.00 55.66 195 ALA A C 1
ATOM 1448 O O . ALA A 1 195 ? -6.673 0.958 8.022 1.00 55.66 195 ALA A O 1
ATOM 1449 N N . ALA A 1 196 ? -6.858 -1.265 8.291 1.00 54.56 196 ALA A N 1
ATOM 1450 C CA . ALA A 1 196 ? -7.719 -1.499 7.130 1.00 54.56 196 ALA A CA 1
ATOM 1451 C C . ALA A 1 196 ? -9.136 -0.908 7.302 1.00 54.56 196 ALA A C 1
ATOM 1453 O O . ALA A 1 196 ? -9.789 -0.542 6.324 1.00 54.56 196 ALA A O 1
ATOM 1454 N N . GLN A 1 197 ? -9.628 -0.786 8.540 1.00 51.38 197 GLN A N 1
ATOM 1455 C CA . GLN A 1 197 ? -10.867 -0.065 8.851 1.00 51.38 197 GLN A CA 1
ATOM 1456 C C . GLN A 1 197 ? -10.680 1.456 8.800 1.00 51.38 197 GLN A C 1
ATOM 1458 O O . GLN A 1 197 ? -11.534 2.122 8.227 1.00 51.38 197 GLN A O 1
ATOM 1463 N N . ARG A 1 198 ? -9.558 2.011 9.282 1.00 54.62 198 ARG A N 1
ATOM 1464 C CA . ARG A 1 198 ? -9.243 3.449 9.145 1.00 54.62 198 ARG A CA 1
ATOM 1465 C C . ARG A 1 198 ? -9.065 3.880 7.692 1.00 54.62 198 ARG A C 1
ATOM 1467 O O . ARG A 1 198 ? -9.433 4.993 7.341 1.00 54.62 198 ARG A O 1
ATOM 1474 N N . GLU A 1 199 ? -8.545 3.002 6.837 1.00 49.62 199 GLU A N 1
ATOM 1475 C CA . GLU A 1 199 ? -8.479 3.252 5.391 1.00 49.62 199 GLU A CA 1
ATOM 1476 C C . GLU A 1 199 ? -9.881 3.271 4.742 1.00 49.62 199 GLU A C 1
ATOM 1478 O O . GLU A 1 199 ? -10.102 3.980 3.763 1.00 49.62 199 GLU A O 1
ATOM 1483 N N . ASN A 1 200 ? -10.859 2.565 5.329 1.00 50.62 200 ASN A N 1
ATOM 1484 C CA . ASN A 1 200 ? -12.272 2.637 4.939 1.00 50.62 200 ASN A CA 1
ATOM 1485 C C . ASN A 1 200 ? -13.039 3.808 5.585 1.00 50.62 200 ASN A C 1
ATOM 1487 O O . ASN A 1 200 ? -14.045 4.231 5.025 1.00 50.62 200 ASN A O 1
ATOM 1491 N N . GLU A 1 201 ? -12.588 4.361 6.715 1.00 51.56 201 GLU A N 1
ATOM 1492 C CA . GLU A 1 201 ? -13.229 5.522 7.364 1.00 51.56 201 GLU A CA 1
ATOM 1493 C C . GLU A 1 201 ? -13.064 6.828 6.565 1.00 51.56 201 GLU A C 1
ATOM 1495 O O . GLU A 1 201 ? -13.844 7.759 6.749 1.00 51.56 201 GLU A O 1
ATOM 1500 N N . PHE A 1 202 ? -12.105 6.884 5.632 1.00 49.62 202 PHE A N 1
ATOM 1501 C CA . PHE A 1 202 ? -11.919 8.003 4.697 1.00 49.62 202 PHE A CA 1
ATOM 1502 C C . PHE A 1 202 ? -12.482 7.741 3.293 1.00 49.62 202 PHE A C 1
ATOM 1504 O O . PHE A 1 202 ? -12.145 8.461 2.350 1.00 49.62 202 PHE A O 1
ATOM 1511 N N . LYS A 1 203 ? -13.358 6.744 3.115 1.00 52.84 203 LYS A N 1
ATOM 1512 C CA . LYS A 1 203 ? -14.209 6.733 1.923 1.00 52.84 203 LYS A CA 1
ATOM 1513 C C . LYS A 1 203 ? -15.233 7.855 2.072 1.00 52.84 203 LYS A C 1
ATOM 1515 O O . LYS A 1 203 ? -16.096 7.809 2.943 1.00 52.84 203 LYS A O 1
ATOM 1520 N N . GLU A 1 204 ? -15.114 8.882 1.236 1.00 61.62 204 GLU A N 1
ATOM 1521 C CA . GLU A 1 204 ? -16.199 9.838 1.025 1.00 61.62 204 GLU A CA 1
ATOM 1522 C C . GLU A 1 204 ? -17.491 9.064 0.718 1.00 61.62 204 GLU A C 1
ATOM 1524 O O . GLU A 1 204 ? -17.448 8.095 -0.044 1.00 61.62 204 GLU A O 1
ATOM 1529 N N . LEU A 1 205 ? -18.610 9.486 1.326 1.00 55.31 205 LEU A N 1
ATOM 1530 C CA . LEU A 1 205 ? -19.938 8.879 1.165 1.00 55.31 205 LEU A CA 1
ATOM 1531 C C . LEU A 1 205 ? -20.205 8.544 -0.310 1.00 55.31 205 LEU A C 1
ATOM 1533 O O . LEU A 1 205 ? -20.350 9.437 -1.149 1.00 55.31 205 LEU A O 1
ATOM 1537 N N . GLY A 1 206 ? -20.250 7.253 -0.622 1.00 68.06 206 GLY A N 1
ATOM 1538 C CA . GLY A 1 206 ? -20.501 6.733 -1.957 1.00 68.06 206 GLY A CA 1
ATOM 1539 C C . GLY A 1 206 ? -21.976 6.409 -2.174 1.00 68.06 206 GLY A C 1
ATOM 1540 O O . GLY A 1 206 ? -22.776 6.336 -1.244 1.00 68.06 206 GLY A O 1
ATOM 1541 N N . TRP A 1 207 ? -22.352 6.136 -3.424 1.00 64.31 207 TRP A N 1
ATOM 1542 C CA . TRP A 1 207 ? -23.695 5.630 -3.747 1.00 64.31 207 TRP A CA 1
ATOM 1543 C C . TRP A 1 207 ? -24.006 4.285 -3.074 1.00 64.31 207 TRP A C 1
ATOM 1545 O O . TRP A 1 207 ? -25.173 3.969 -2.864 1.00 64.31 207 TRP A O 1
ATOM 1555 N N . ASP A 1 208 ? -22.971 3.534 -2.691 1.00 67.88 208 ASP A N 1
ATOM 1556 C CA . ASP A 1 208 ? -23.084 2.277 -1.948 1.00 67.88 208 ASP A CA 1
ATOM 1557 C C . ASP A 1 208 ? -23.502 2.483 -0.475 1.00 67.88 208 ASP A C 1
ATOM 1559 O O . ASP A 1 208 ? -24.031 1.558 0.142 1.00 67.88 208 ASP A O 1
ATOM 1563 N N . ASP A 1 209 ? -23.330 3.694 0.077 1.00 66.69 209 ASP A N 1
ATOM 1564 C CA . ASP A 1 209 ? -23.749 4.056 1.442 1.00 66.69 209 ASP A CA 1
ATOM 1565 C C . ASP A 1 209 ? -25.218 4.512 1.504 1.00 66.69 209 ASP A C 1
ATOM 1567 O O . ASP A 1 209 ? -25.806 4.654 2.583 1.00 66.69 209 ASP A O 1
ATOM 1571 N N . VAL A 1 210 ? -25.847 4.724 0.342 1.00 68.56 210 VAL A N 1
ATOM 1572 C CA . VAL A 1 210 ? -27.267 5.064 0.242 1.00 68.56 210 VAL A CA 1
ATOM 1573 C C . VAL A 1 210 ? -28.083 3.793 0.444 1.00 68.56 210 VAL A C 1
ATOM 1575 O O . VAL A 1 210 ? -28.280 2.994 -0.473 1.00 68.56 210 VAL A O 1
ATOM 1578 N N . GLN A 1 211 ? -28.583 3.600 1.665 1.00 66.88 211 GLN A N 1
ATOM 1579 C CA . GLN A 1 211 ? -29.444 2.459 1.951 1.00 66.88 211 GLN A CA 1
ATOM 1580 C C . GLN A 1 211 ? -30.714 2.487 1.080 1.00 66.88 211 GLN A C 1
ATOM 1582 O O . GLN A 1 211 ? -31.359 3.535 0.968 1.00 66.88 211 GLN A O 1
ATOM 1587 N N . PRO A 1 212 ? -31.119 1.340 0.501 1.00 70.88 212 PRO A N 1
ATOM 1588 C CA . PRO A 1 212 ? -32.384 1.225 -0.211 1.00 70.88 212 PRO A CA 1
ATOM 1589 C C . PRO A 1 212 ? -33.560 1.642 0.675 1.00 70.88 212 PRO A C 1
ATOM 1591 O O . PRO A 1 212 ? -33.598 1.335 1.868 1.00 70.88 212 PRO A O 1
ATOM 1594 N N . VAL A 1 213 ? -34.540 2.322 0.081 1.00 76.69 213 VAL A N 1
ATOM 1595 C CA . VAL A 1 213 ? -35.733 2.779 0.798 1.00 76.69 213 VAL A CA 1
ATOM 1596 C C . VAL A 1 213 ? -36.581 1.581 1.221 1.00 76.69 213 VAL A C 1
ATOM 1598 O O . VAL A 1 213 ? -36.977 0.754 0.397 1.00 76.69 213 VAL A O 1
ATOM 1601 N N . ASP A 1 214 ? -36.887 1.507 2.515 1.00 82.81 214 ASP A N 1
ATOM 1602 C CA . ASP A 1 214 ? -37.738 0.461 3.066 1.00 82.81 214 ASP A CA 1
ATOM 1603 C C . ASP A 1 214 ? -39.176 0.586 2.552 1.00 82.81 214 ASP A C 1
ATOM 1605 O O . ASP A 1 214 ? -39.790 1.656 2.582 1.00 82.81 214 ASP A O 1
ATOM 1609 N N . ALA A 1 215 ? -39.740 -0.544 2.116 1.00 87.06 215 ALA A N 1
ATOM 1610 C CA . ALA A 1 215 ? -41.102 -0.588 1.598 1.00 87.06 215 ALA A CA 1
ATOM 1611 C C . ALA A 1 215 ? -42.135 -0.149 2.645 1.00 87.06 215 ALA A C 1
ATOM 1613 O O . ALA A 1 215 ? -43.046 0.611 2.325 1.00 87.06 215 ALA A O 1
ATOM 1614 N N . ILE A 1 216 ? -41.977 -0.623 3.885 1.00 91.38 216 ILE A N 1
ATOM 1615 C CA . ILE A 1 216 ? -42.757 -0.206 5.052 1.00 91.38 216 ILE A CA 1
ATOM 1616 C C . ILE A 1 216 ? -41.785 -0.027 6.221 1.00 91.38 216 ILE A C 1
ATOM 1618 O O . ILE A 1 216 ? -41.127 -0.989 6.628 1.00 91.38 216 ILE A O 1
ATOM 1622 N N . GLY A 1 217 ? -41.715 1.181 6.770 1.00 91.44 217 GLY A N 1
ATOM 1623 C CA . GLY A 1 217 ? -40.931 1.507 7.956 1.00 91.44 217 GLY A CA 1
ATOM 1624 C C . GLY A 1 217 ? -41.819 1.827 9.156 1.00 91.44 217 GLY A C 1
ATOM 1625 O O . GLY A 1 217 ? -42.920 2.359 9.022 1.00 91.44 217 GLY A O 1
ATOM 1626 N N . LEU A 1 218 ? -41.342 1.486 10.347 1.00 93.00 218 LEU A N 1
ATOM 1627 C CA . LEU A 1 218 ? -41.898 1.917 11.622 1.00 93.00 218 LEU A CA 1
ATOM 1628 C C . LEU A 1 218 ? -40.778 2.576 12.423 1.00 93.00 218 LEU A C 1
ATOM 1630 O O . LEU A 1 218 ? -39.872 1.907 12.914 1.00 93.00 218 LEU A O 1
ATOM 1634 N N . GLU A 1 219 ? -40.859 3.886 12.564 1.00 93.12 219 GLU A N 1
ATOM 1635 C CA . GLU A 1 219 ? -39.958 4.655 13.405 1.00 93.12 219 GLU A CA 1
ATOM 1636 C C . GLU A 1 219 ? -40.560 4.793 14.800 1.00 93.12 219 GLU A C 1
ATOM 1638 O O . GLU A 1 219 ? -41.750 5.096 14.951 1.00 93.12 219 GLU A O 1
ATOM 1643 N N . VAL A 1 220 ? -39.746 4.571 15.827 1.00 94.12 220 VAL A N 1
ATOM 1644 C CA . VAL A 1 220 ? -40.179 4.647 17.224 1.00 94.12 220 VAL A CA 1
ATOM 1645 C C . VAL A 1 220 ? -39.320 5.622 18.017 1.00 94.12 220 VAL A C 1
ATOM 1647 O O . VAL A 1 220 ? -38.096 5.621 17.908 1.00 94.12 220 VAL A O 1
ATOM 1650 N N . GLY A 1 221 ? -39.964 6.440 18.849 1.00 93.44 221 GLY A N 1
ATOM 1651 C CA . GLY A 1 221 ? -39.277 7.232 19.863 1.00 93.44 221 GLY A CA 1
ATOM 1652 C C . GLY A 1 221 ? -38.683 6.345 20.963 1.00 93.44 221 GLY A C 1
ATOM 1653 O O . GLY A 1 221 ? -39.131 5.220 21.207 1.00 93.44 221 GLY A O 1
ATOM 1654 N N . TYR A 1 222 ? -37.681 6.863 21.673 1.00 89.75 222 TYR A N 1
ATOM 1655 C CA . TYR A 1 222 ? -36.855 6.061 22.584 1.00 89.75 222 TYR A CA 1
ATOM 1656 C C . TYR A 1 222 ? -37.620 5.360 23.729 1.00 89.75 222 TYR A C 1
ATOM 1658 O O . TYR A 1 222 ? -37.184 4.309 24.195 1.00 89.75 222 TYR A O 1
ATOM 1666 N N . ARG A 1 223 ? -38.781 5.872 24.186 1.00 89.12 223 ARG A N 1
ATOM 1667 C CA . ARG A 1 223 ? -39.572 5.210 25.255 1.00 89.12 223 ARG A CA 1
ATOM 1668 C C . ARG A 1 223 ? -40.379 4.017 24.751 1.00 89.12 223 ARG A C 1
ATOM 1670 O O . ARG A 1 223 ? -40.892 3.253 25.565 1.00 89.12 223 ARG A O 1
ATOM 1677 N N . LEU A 1 224 ? -40.487 3.842 23.437 1.00 89.12 224 LEU A N 1
ATOM 1678 C CA . LEU A 1 224 ? -41.169 2.709 22.817 1.00 89.12 224 LEU A CA 1
ATOM 1679 C C . LEU A 1 224 ? -40.207 1.560 22.472 1.00 89.12 224 LEU A C 1
ATOM 1681 O O . LEU A 1 224 ? -40.680 0.460 22.187 1.00 89.12 224 LEU A O 1
ATOM 1685 N N . ILE A 1 225 ? -38.884 1.766 22.564 1.00 88.62 225 ILE A N 1
ATOM 1686 C CA . ILE A 1 225 ? -37.858 0.735 22.312 1.00 88.62 225 ILE A CA 1
ATOM 1687 C C . ILE A 1 225 ? -38.119 -0.559 23.114 1.00 88.62 225 ILE A C 1
ATOM 1689 O O . ILE A 1 225 ? -38.116 -1.632 22.501 1.00 88.62 225 ILE A O 1
ATOM 1693 N N . PRO A 1 226 ? -38.455 -0.514 24.423 1.00 89.69 226 PRO A N 1
ATOM 1694 C CA . PRO A 1 226 ? -38.712 -1.733 25.197 1.00 89.69 226 PRO A CA 1
ATOM 1695 C C . PRO A 1 226 ? -39.895 -2.569 24.683 1.00 89.69 226 PRO A C 1
ATOM 1697 O O . PRO A 1 226 ? -39.959 -3.773 24.917 1.00 89.69 226 PRO A O 1
ATOM 1700 N N . LEU A 1 227 ? -40.847 -1.960 23.963 1.00 86.06 227 LEU A N 1
ATOM 1701 C CA . LEU A 1 227 ? -41.996 -2.673 23.390 1.00 86.06 227 LEU A CA 1
ATOM 1702 C C . LEU A 1 227 ? -41.624 -3.443 22.115 1.00 86.06 227 LEU A C 1
ATOM 1704 O O . LEU A 1 227 ? -42.317 -4.403 21.754 1.00 86.06 227 LEU A O 1
ATOM 1708 N N . VAL A 1 228 ? -40.551 -3.027 21.439 1.00 86.62 228 VAL A N 1
ATOM 1709 C CA . VAL A 1 228 ? -40.045 -3.619 20.195 1.00 86.62 228 VAL A CA 1
ATOM 1710 C C . VAL A 1 228 ? -38.994 -4.694 20.474 1.00 86.62 228 VAL A C 1
ATOM 1712 O O . VAL A 1 228 ? -38.970 -5.713 19.784 1.00 86.62 228 VAL A O 1
ATOM 1715 N N . ASP A 1 229 ? -38.152 -4.498 21.487 1.00 85.56 229 ASP A N 1
ATOM 1716 C CA . ASP A 1 229 ? -37.026 -5.377 21.798 1.00 85.56 229 ASP A CA 1
ATOM 1717 C C . ASP A 1 229 ? -37.471 -6.702 22.448 1.00 85.56 229 ASP A C 1
ATOM 1719 O O . ASP A 1 229 ? -38.046 -6.734 23.538 1.00 85.56 229 ASP A O 1
ATOM 1723 N N . LYS A 1 230 ? -37.163 -7.834 21.798 1.00 82.06 230 LYS A N 1
ATOM 1724 C CA . LYS A 1 230 ? -37.483 -9.174 22.324 1.00 82.06 230 LYS A CA 1
ATOM 1725 C C . LYS A 1 230 ? -36.737 -9.496 23.614 1.00 82.06 230 LYS A C 1
ATOM 1727 O O . LYS A 1 230 ? -37.271 -10.244 24.429 1.00 82.06 230 LYS A O 1
ATOM 1732 N N . SER A 1 231 ? -35.523 -8.972 23.787 1.00 82.00 231 SER A N 1
ATOM 1733 C CA . SER A 1 231 ? -34.706 -9.229 24.977 1.00 82.00 231 SER A CA 1
ATOM 1734 C C . SER A 1 231 ? -35.316 -8.601 26.235 1.00 82.00 231 SER A C 1
ATOM 1736 O O . SER A 1 231 ? -35.167 -9.137 27.329 1.00 82.00 231 SER A O 1
ATOM 1738 N N . GLN A 1 232 ? -36.101 -7.535 26.054 1.00 81.56 232 GLN A N 1
ATOM 1739 C CA . GLN A 1 232 ? -36.823 -6.819 27.108 1.00 81.56 232 GLN A CA 1
ATOM 1740 C C . GLN A 1 232 ? -38.285 -7.275 27.259 1.00 81.56 232 GLN A C 1
ATOM 1742 O O . GLN A 1 232 ? -39.064 -6.651 27.976 1.00 81.56 232 GLN A O 1
ATOM 1747 N N . GLY A 1 233 ? -38.688 -8.365 26.594 1.00 78.44 233 GLY A N 1
ATOM 1748 C CA . GLY A 1 233 ? -40.067 -8.866 26.637 1.00 78.44 233 GLY A CA 1
ATOM 1749 C C . GLY A 1 233 ? -41.049 -8.110 25.731 1.00 78.44 233 GLY A C 1
ATOM 1750 O O . GLY A 1 233 ? -42.265 -8.231 25.901 1.00 78.44 233 GLY A O 1
ATOM 1751 N N . GLY A 1 234 ? -40.546 -7.355 24.753 1.00 84.88 234 GLY A N 1
ATOM 1752 C CA . GLY A 1 234 ? -41.343 -6.624 23.775 1.00 84.88 234 GLY A CA 1
ATOM 1753 C C . GLY A 1 234 ? -42.250 -7.534 22.940 1.00 84.88 234 GLY A C 1
ATOM 1754 O O . GLY A 1 234 ? -41.828 -8.545 22.372 1.00 84.88 234 GLY A O 1
ATOM 1755 N N . GLN A 1 235 ? -43.530 -7.168 22.837 1.00 87.00 235 GLN A N 1
ATOM 1756 C CA . GLN A 1 235 ? -44.544 -7.944 22.108 1.00 87.00 235 GLN A CA 1
ATOM 1757 C C . GLN A 1 235 ? -44.796 -7.431 20.682 1.00 87.00 235 GLN A C 1
ATOM 1759 O O . GLN A 1 235 ? -45.493 -8.096 19.906 1.00 87.00 235 GLN A O 1
ATOM 1764 N N . LEU A 1 236 ? -44.271 -6.254 20.321 1.00 87.94 236 LEU A N 1
ATOM 1765 C CA . LEU A 1 236 ? -44.655 -5.557 19.092 1.00 87.94 236 LEU A CA 1
ATOM 1766 C C . LEU A 1 236 ? -44.276 -6.353 17.835 1.00 87.94 236 LEU A C 1
ATOM 1768 O O . LEU A 1 236 ? -45.103 -6.521 16.941 1.00 87.94 236 LEU A O 1
ATOM 1772 N N . LEU A 1 237 ? -43.075 -6.941 17.803 1.00 88.62 237 LEU A N 1
ATOM 1773 C CA . LEU A 1 237 ? -42.609 -7.771 16.684 1.00 88.62 237 LEU A CA 1
ATOM 1774 C C . LEU A 1 237 ? -43.527 -8.974 16.419 1.00 88.62 237 LEU A C 1
ATOM 1776 O O . LEU A 1 237 ? -43.808 -9.313 15.267 1.00 88.62 237 LEU A O 1
ATOM 1780 N N . GLY A 1 238 ? -44.024 -9.612 17.483 1.00 88.62 238 GLY A N 1
ATOM 1781 C CA . GLY A 1 238 ? -44.971 -10.723 17.374 1.00 88.62 238 GLY A CA 1
ATOM 1782 C C . GLY A 1 238 ? -46.315 -10.278 16.797 1.00 88.62 238 GLY A C 1
ATOM 1783 O O . GLY A 1 238 ? -46.853 -10.933 15.901 1.00 88.62 238 GLY A O 1
ATOM 1784 N N . ARG A 1 239 ? -46.825 -9.128 17.254 1.00 90.81 239 ARG A N 1
ATOM 1785 C CA . ARG A 1 239 ? -48.085 -8.543 16.770 1.00 90.81 239 ARG A CA 1
ATOM 1786 C C . ARG A 1 239 ? -47.995 -8.128 15.304 1.00 90.81 239 ARG A C 1
ATOM 1788 O O . ARG A 1 239 ? -48.879 -8.490 14.533 1.00 90.81 239 ARG A O 1
ATOM 1795 N N . ILE A 1 240 ? -46.909 -7.472 14.896 1.00 92.06 240 ILE A N 1
ATOM 1796 C CA . ILE A 1 240 ? -46.666 -7.072 13.500 1.00 92.06 240 ILE A CA 1
ATOM 1797 C C . ILE A 1 240 ? -46.623 -8.302 12.588 1.00 92.06 240 ILE A C 1
ATOM 1799 O O . ILE A 1 240 ? -47.271 -8.323 11.542 1.00 92.06 240 ILE A O 1
ATOM 1803 N N . LYS A 1 241 ? -45.937 -9.375 13.004 1.00 90.62 241 LYS A N 1
ATOM 1804 C CA . LYS A 1 241 ? -45.918 -10.639 12.252 1.00 90.62 241 LYS A CA 1
ATOM 1805 C C . LYS A 1 241 ? -47.322 -11.241 12.106 1.00 90.62 241 LYS A C 1
ATOM 1807 O O . LYS A 1 241 ? -47.654 -11.757 11.039 1.00 90.62 241 LYS A O 1
ATOM 1812 N N . GLY A 1 242 ? -48.147 -11.158 13.151 1.00 93.19 242 GLY A N 1
ATOM 1813 C CA . GLY A 1 242 ? -49.547 -11.591 13.127 1.00 93.19 242 GLY A CA 1
ATOM 1814 C C . GLY A 1 242 ? -50.408 -10.777 12.157 1.00 93.19 242 GLY A C 1
ATOM 1815 O O . GLY A 1 242 ? -51.095 -11.360 11.319 1.00 93.19 242 GLY A O 1
ATOM 1816 N N . VAL A 1 243 ? -50.313 -9.445 12.216 1.00 94.00 243 VAL A N 1
ATOM 1817 C CA . VAL A 1 243 ? -51.016 -8.525 11.303 1.00 94.00 243 VAL A CA 1
ATOM 1818 C C . VAL A 1 243 ? -50.608 -8.788 9.856 1.00 94.00 243 VAL A C 1
ATOM 1820 O O . VAL A 1 243 ? -51.469 -8.985 9.005 1.00 94.00 243 VAL A O 1
ATOM 1823 N N . ARG A 1 244 ? -49.303 -8.904 9.586 1.00 93.69 244 ARG A N 1
ATOM 1824 C CA . ARG A 1 244 ? -48.769 -9.224 8.257 1.00 93.69 244 ARG A CA 1
ATOM 1825 C C . ARG A 1 244 ? -49.333 -10.538 7.717 1.00 93.69 244 ARG A C 1
ATOM 1827 O O . ARG A 1 244 ? -49.722 -10.597 6.553 1.00 93.69 244 ARG A O 1
ATOM 1834 N N . LYS A 1 245 ? -49.397 -11.584 8.550 1.00 94.31 245 LYS A N 1
ATOM 1835 C CA . LYS A 1 245 ? -49.959 -12.887 8.162 1.00 94.31 245 LYS A CA 1
ATOM 1836 C C . LYS A 1 245 ? -51.440 -12.769 7.802 1.00 94.31 245 LYS A C 1
ATOM 1838 O O . LYS A 1 245 ? -51.835 -13.285 6.763 1.00 94.31 245 LYS A O 1
ATOM 1843 N N . LYS A 1 246 ? -52.228 -12.079 8.632 1.00 95.94 246 LYS A N 1
ATOM 1844 C CA . LYS A 1 246 ? -53.662 -11.873 8.398 1.00 95.94 246 LYS A CA 1
ATOM 1845 C C . LYS A 1 246 ? -53.914 -11.076 7.113 1.00 95.94 246 LYS A C 1
ATOM 1847 O O . LYS A 1 246 ? -54.639 -11.549 6.248 1.00 95.94 246 LYS A O 1
ATOM 1852 N N . LEU A 1 247 ? -53.237 -9.939 6.942 1.00 94.19 247 LEU A N 1
ATOM 1853 C CA . LEU A 1 247 ? -53.364 -9.108 5.741 1.00 94.19 247 LEU A CA 1
ATOM 1854 C C . LEU A 1 247 ? -52.930 -9.848 4.474 1.00 94.19 247 LEU A C 1
ATOM 1856 O O . LEU A 1 247 ? -53.580 -9.724 3.445 1.00 94.19 247 LEU A O 1
ATOM 1860 N N . SER A 1 248 ? -51.875 -10.666 4.549 1.00 95.44 248 SER A N 1
ATOM 1861 C CA . SER A 1 248 ? -51.435 -11.443 3.383 1.00 95.44 248 SER A CA 1
ATOM 1862 C C . SER A 1 248 ? -52.466 -12.496 2.956 1.00 95.44 248 SER A C 1
ATOM 1864 O O . SER A 1 248 ? -52.587 -12.798 1.773 1.00 95.44 248 SER A O 1
ATOM 1866 N N . GLN A 1 249 ? -53.218 -13.055 3.911 1.00 94.88 249 GLN A N 1
ATOM 1867 C CA . GLN A 1 249 ? -54.304 -13.998 3.628 1.00 94.88 249 GLN A CA 1
ATOM 1868 C C . GLN A 1 249 ? -55.541 -13.299 3.057 1.00 94.88 249 GLN A C 1
ATOM 1870 O O . GLN A 1 249 ? -56.166 -13.837 2.150 1.00 94.88 249 GLN A O 1
ATOM 1875 N N . GLU A 1 250 ? -55.882 -12.115 3.567 1.00 96.50 250 GLU A N 1
ATOM 1876 C CA . GLU A 1 250 ? -57.046 -11.343 3.112 1.00 96.50 250 GLU A CA 1
ATOM 1877 C C . GLU A 1 250 ? -56.834 -10.726 1.723 1.00 96.50 250 GLU A C 1
ATOM 1879 O O . GLU A 1 250 ? -57.748 -10.723 0.904 1.00 96.50 250 GLU A O 1
ATOM 1884 N N . LEU A 1 251 ? -55.627 -10.230 1.443 1.00 93.88 251 LEU A N 1
ATOM 1885 C CA . LEU A 1 251 ? -55.307 -9.532 0.195 1.00 93.88 251 LEU A CA 1
ATOM 1886 C C . LEU A 1 251 ? -54.832 -10.468 -0.928 1.00 93.88 251 LEU A C 1
ATOM 1888 O O . LEU A 1 251 ? -54.757 -10.050 -2.080 1.00 93.88 251 LEU A O 1
ATOM 1892 N N . GLY A 1 252 ? -54.489 -11.721 -0.612 1.00 93.94 252 GLY A N 1
ATOM 1893 C CA . GLY A 1 252 ? -54.045 -12.711 -1.600 1.00 93.94 252 GLY A CA 1
ATOM 1894 C C . GLY A 1 252 ? -52.608 -12.529 -2.107 1.00 93.94 252 GLY A C 1
ATOM 1895 O O . GLY A 1 252 ? -52.212 -13.201 -3.057 1.00 93.94 252 GLY A O 1
ATOM 1896 N N . PHE A 1 253 ? -51.806 -11.664 -1.480 1.00 93.81 253 PHE A N 1
ATOM 1897 C CA . PHE A 1 253 ? -50.376 -11.510 -1.764 1.00 93.81 253 PHE A CA 1
ATOM 1898 C C . PHE A 1 253 ? -49.568 -11.314 -0.479 1.00 93.81 253 PHE A C 1
ATOM 1900 O O . PHE A 1 253 ? -50.091 -10.910 0.557 1.00 93.81 253 PHE A O 1
ATOM 1907 N N . LEU A 1 254 ? -48.265 -11.599 -0.537 1.00 92.50 254 LEU A N 1
ATOM 1908 C CA . LEU A 1 254 ? -47.388 -11.463 0.622 1.00 92.50 254 LEU A CA 1
ATOM 1909 C C . LEU A 1 254 ? -47.081 -9.986 0.898 1.00 92.50 254 LEU A C 1
ATOM 1911 O O . LEU A 1 254 ? -46.354 -9.346 0.141 1.00 92.50 254 LEU A O 1
ATOM 1915 N N . VAL A 1 255 ? -47.574 -9.465 2.022 1.00 92.38 255 VAL A N 1
ATOM 1916 C CA . VAL A 1 255 ? -47.247 -8.104 2.473 1.00 92.38 255 VAL A CA 1
ATOM 1917 C C . VAL A 1 255 ? -45.735 -8.013 2.767 1.00 92.38 255 VAL A C 1
ATOM 1919 O O . VAL A 1 255 ? -45.189 -8.951 3.370 1.00 92.38 255 VAL A O 1
ATOM 1922 N N . PRO A 1 256 ? -45.036 -6.929 2.369 1.00 91.00 256 PRO A N 1
ATOM 1923 C CA . PRO A 1 256 ? -43.620 -6.717 2.679 1.00 91.00 256 PRO A CA 1
ATOM 1924 C C . PRO A 1 256 ? -43.308 -6.768 4.183 1.00 91.00 256 PRO A C 1
ATOM 1926 O O . PRO A 1 256 ? -44.192 -6.643 5.034 1.00 91.00 256 PRO A O 1
ATOM 1929 N N . SER A 1 257 ? -42.041 -6.995 4.536 1.00 88.62 257 SER A N 1
ATOM 1930 C CA . SER A 1 257 ? -41.592 -6.874 5.927 1.00 88.62 257 SER A CA 1
ATOM 1931 C C . SER A 1 257 ? -41.593 -5.414 6.372 1.00 88.62 257 SER A C 1
ATOM 1933 O O . SER A 1 257 ? -41.238 -4.532 5.599 1.00 88.62 257 SER A O 1
ATOM 1935 N N . VAL A 1 258 ? -41.963 -5.187 7.633 1.00 91.56 258 VAL A N 1
ATOM 1936 C CA . VAL A 1 258 ? -41.868 -3.875 8.281 1.00 91.56 258 VAL A CA 1
ATOM 1937 C C . VAL A 1 258 ? -40.496 -3.768 8.932 1.00 91.56 258 VAL A C 1
ATOM 1939 O O . VAL A 1 258 ? -40.183 -4.582 9.807 1.00 91.56 258 VAL A O 1
ATOM 1942 N N . HIS A 1 259 ? -39.695 -2.792 8.515 1.00 90.25 259 HIS A N 1
ATOM 1943 C CA . HIS A 1 259 ? -38.433 -2.467 9.176 1.00 90.25 259 HIS A CA 1
ATOM 1944 C C . HIS A 1 259 ? -38.692 -1.496 10.320 1.00 90.25 259 HIS A C 1
ATOM 1946 O O . HIS A 1 259 ? -39.407 -0.513 10.153 1.00 90.25 259 HIS A O 1
ATOM 1952 N N . ILE A 1 260 ? -38.143 -1.792 11.496 1.00 90.50 260 ILE A N 1
ATOM 1953 C CA . ILE A 1 260 ? -38.325 -0.964 12.689 1.00 90.50 260 ILE A CA 1
ATOM 1954 C C . ILE A 1 260 ? -36.997 -0.291 12.996 1.00 90.50 260 ILE A C 1
ATOM 1956 O O . ILE A 1 260 ? -35.984 -0.982 13.096 1.00 90.50 260 ILE A O 1
ATOM 1960 N N . ARG A 1 261 ? -37.012 1.033 13.127 1.00 89.19 261 ARG A N 1
ATOM 1961 C CA . ARG A 1 261 ? -35.837 1.852 13.438 1.00 89.19 261 ARG A CA 1
ATOM 1962 C C . ARG A 1 261 ? -36.177 2.778 14.601 1.00 89.19 261 ARG A C 1
ATOM 1964 O O . ARG A 1 261 ? -37.317 3.229 14.723 1.00 89.19 261 ARG A O 1
ATOM 1971 N N . ASP A 1 262 ? -35.224 3.042 15.476 1.00 90.44 262 ASP A N 1
ATOM 1972 C CA . ASP A 1 262 ? -35.354 4.130 16.433 1.00 90.44 262 ASP A CA 1
ATOM 1973 C C . ASP A 1 262 ? -35.114 5.466 15.725 1.00 90.44 262 ASP A C 1
ATOM 1975 O O . ASP A 1 262 ? -34.291 5.574 14.818 1.00 90.44 262 ASP A O 1
ATOM 1979 N N . ASN A 1 263 ? -35.889 6.479 16.103 1.00 90.19 263 ASN A N 1
ATOM 1980 C CA . ASN A 1 263 ? -35.713 7.831 15.597 1.00 90.19 263 ASN A CA 1
ATOM 1981 C C . ASN A 1 263 ? -35.692 8.803 16.781 1.00 90.19 263 ASN A C 1
ATOM 1983 O O . ASN A 1 263 ? -36.704 9.000 17.460 1.00 90.19 263 ASN A O 1
ATOM 1987 N N . LEU A 1 264 ? -34.522 9.395 17.027 1.00 87.19 264 LEU A N 1
ATOM 1988 C CA . LEU A 1 264 ? -34.293 10.346 18.117 1.00 87.19 264 LEU A CA 1
ATOM 1989 C C . LEU A 1 264 ? -34.964 11.707 17.869 1.00 87.19 264 LEU A C 1
ATOM 1991 O O . LEU A 1 264 ? -35.190 12.442 18.828 1.00 87.19 264 LEU A O 1
ATOM 1995 N N . ASP A 1 265 ? -35.345 12.010 16.624 1.00 90.12 265 ASP A N 1
ATOM 1996 C CA . ASP A 1 265 ? -36.088 13.225 16.269 1.00 90.12 265 ASP A CA 1
ATOM 1997 C C . ASP A 1 265 ? -37.583 13.119 16.617 1.00 90.12 265 ASP A C 1
ATOM 1999 O O . ASP A 1 265 ? -38.312 14.116 16.613 1.00 90.12 265 ASP A O 1
ATOM 2003 N N . LEU A 1 266 ? -38.079 11.910 16.914 1.00 91.56 266 LEU A N 1
ATOM 2004 C CA . LEU A 1 266 ? -39.450 11.709 17.369 1.00 91.56 266 LEU A CA 1
ATOM 2005 C C . LEU A 1 266 ? -39.594 12.029 18.858 1.00 91.56 266 LEU A C 1
ATOM 2007 O O . LEU A 1 266 ? -38.715 11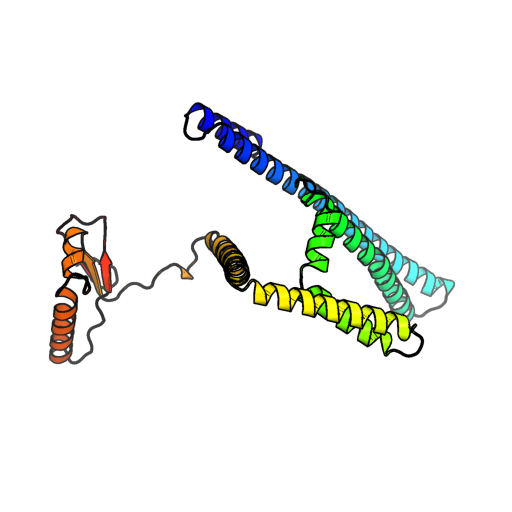.774 19.681 1.00 91.56 266 LEU A O 1
ATOM 2011 N N . LEU A 1 267 ? -40.781 12.515 19.231 1.00 93.56 267 LEU A N 1
ATOM 2012 C CA . LEU A 1 267 ? -41.139 12.651 20.639 1.00 93.56 267 LEU A CA 1
ATOM 2013 C C . LEU A 1 267 ? -41.022 11.294 21.361 1.00 93.56 267 LEU A C 1
ATOM 2015 O O . LEU A 1 267 ? -41.311 10.257 20.763 1.00 93.56 267 LEU A O 1
ATOM 2019 N N . PRO A 1 268 ? -40.705 11.287 22.670 1.00 90.69 268 PRO A N 1
ATOM 2020 C CA . PRO A 1 268 ? -40.418 10.070 23.432 1.00 90.69 268 PRO A CA 1
ATOM 2021 C C . PRO A 1 268 ? -41.427 8.924 23.249 1.00 90.69 268 PRO A C 1
ATOM 2023 O O . PRO A 1 268 ? -41.034 7.763 23.179 1.00 90.69 268 PRO A O 1
ATOM 2026 N N . ASN A 1 269 ? -42.719 9.262 23.177 1.00 93.50 269 ASN A N 1
ATOM 2027 C CA . ASN A 1 269 ? -43.842 8.326 23.057 1.00 93.50 269 ASN A CA 1
ATOM 2028 C C . ASN A 1 269 ? -44.485 8.336 21.659 1.00 93.50 269 ASN A C 1
ATOM 2030 O O . ASN A 1 269 ? -45.591 7.825 21.492 1.00 93.50 269 ASN A O 1
ATOM 2034 N N . ALA A 1 270 ? -43.853 8.976 20.678 1.00 94.31 270 ALA A N 1
ATOM 2035 C CA . ALA A 1 270 ? -44.358 9.029 19.318 1.00 94.31 270 ALA A CA 1
ATOM 2036 C C . ALA A 1 270 ? -43.813 7.867 18.490 1.00 94.31 270 ALA A C 1
ATOM 2038 O O . ALA A 1 270 ? -42.713 7.362 18.716 1.00 94.31 270 ALA A O 1
ATOM 2039 N N . TYR A 1 271 ? -44.606 7.472 17.504 1.00 94.06 271 TYR A N 1
ATOM 2040 C CA . TYR A 1 271 ? -44.205 6.562 16.447 1.00 94.06 271 TYR A CA 1
ATOM 2041 C C . TYR A 1 271 ? -44.610 7.168 15.107 1.00 94.06 271 TYR A C 1
ATOM 2043 O O . TYR A 1 271 ? -45.505 8.015 15.044 1.00 94.06 271 TYR A O 1
ATOM 2051 N N . ARG A 1 272 ? -43.955 6.732 14.038 1.00 93.56 272 ARG A N 1
ATOM 2052 C CA . ARG A 1 272 ? -44.268 7.136 12.670 1.00 93.56 272 ARG A CA 1
ATOM 2053 C C . ARG A 1 272 ? -44.212 5.917 11.770 1.00 93.56 272 ARG A C 1
ATOM 2055 O O . ARG A 1 272 ? -43.295 5.110 11.878 1.00 93.56 272 ARG A O 1
ATOM 2062 N N . ILE A 1 273 ? -45.202 5.780 10.899 1.00 93.38 273 ILE A N 1
ATOM 2063 C CA . ILE A 1 273 ? -45.209 4.741 9.873 1.00 93.38 273 ILE A CA 1
ATOM 2064 C C . ILE A 1 273 ? -44.799 5.399 8.565 1.00 93.38 273 ILE A C 1
ATOM 2066 O O . ILE A 1 273 ? -45.277 6.483 8.233 1.00 93.38 273 ILE A O 1
ATOM 2070 N N . THR A 1 274 ? -43.900 4.752 7.837 1.00 92.69 274 THR A N 1
ATOM 2071 C CA . THR A 1 274 ? -43.459 5.199 6.522 1.00 92.69 274 THR A CA 1
ATOM 2072 C C . THR A 1 274 ? -43.782 4.143 5.474 1.00 92.69 274 THR A C 1
ATOM 2074 O O . THR A 1 274 ? -43.693 2.940 5.722 1.00 92.69 274 THR A O 1
ATOM 2077 N N . LEU A 1 275 ? -44.187 4.593 4.291 1.00 91.50 275 LEU A N 1
ATOM 2078 C CA . LEU A 1 275 ? -44.406 3.763 3.114 1.00 91.50 275 LEU A CA 1
ATOM 2079 C C . LEU A 1 275 ? -43.509 4.299 2.005 1.00 91.50 275 LEU A C 1
ATOM 2081 O O . LEU A 1 275 ? -43.645 5.457 1.618 1.00 91.50 275 LEU A O 1
ATOM 2085 N N . MET A 1 276 ? -42.582 3.475 1.513 1.00 89.19 276 MET A N 1
ATOM 2086 C CA . MET A 1 276 ? -41.596 3.895 0.506 1.00 89.19 276 MET A CA 1
ATOM 2087 C C . MET A 1 276 ? -40.877 5.199 0.902 1.00 89.19 276 MET A C 1
ATOM 2089 O O . MET A 1 276 ? -40.699 6.100 0.087 1.00 89.19 276 MET A O 1
ATOM 2093 N N . GLY A 1 277 ? -40.506 5.316 2.182 1.00 83.38 277 GLY A N 1
ATOM 2094 C CA . GLY A 1 277 ? -39.797 6.480 2.727 1.00 83.38 277 GLY A CA 1
ATOM 2095 C C . GLY A 1 277 ? -40.660 7.715 3.014 1.00 83.38 277 GLY A C 1
ATOM 2096 O O . GLY A 1 277 ? -40.135 8.705 3.515 1.00 83.38 277 GLY A O 1
ATOM 2097 N N . VAL A 1 278 ? -41.972 7.675 2.756 1.00 88.88 278 VAL A N 1
ATOM 2098 C CA . VAL A 1 278 ? -42.894 8.793 3.019 1.00 88.88 278 VAL A CA 1
ATOM 2099 C C . VAL A 1 278 ? -43.739 8.508 4.258 1.00 88.88 278 VAL A C 1
ATOM 2101 O O . VAL A 1 278 ? -44.310 7.427 4.379 1.00 88.88 278 VAL A O 1
ATOM 2104 N N . ALA A 1 279 ? -43.828 9.474 5.174 1.00 89.00 279 ALA A N 1
ATOM 2105 C CA . ALA A 1 279 ? -44.663 9.376 6.371 1.00 89.00 279 ALA A CA 1
ATOM 2106 C C . ALA A 1 279 ? -46.159 9.401 6.015 1.00 89.00 279 ALA A C 1
ATOM 2108 O O . ALA A 1 279 ? -46.584 10.249 5.227 1.00 89.00 279 ALA A O 1
ATOM 2109 N N . ILE A 1 280 ? -46.935 8.495 6.616 1.00 86.62 280 ILE A N 1
ATOM 2110 C CA . ILE A 1 280 ? -48.390 8.361 6.423 1.00 86.62 280 ILE A CA 1
ATOM 2111 C C . ILE A 1 280 ? -49.167 8.476 7.732 1.00 86.62 280 ILE A C 1
ATOM 2113 O O . ILE A 1 280 ? -48.599 8.139 8.798 1.00 86.62 280 ILE A O 1
#

Foldseek 3Di:
DCLVVQLVVLVVCCVVVVDDPVVSVVSNVVSVLVVLLVVVVVVLVVVVVVVVVVLVVLLVCQQVVQLCCCCPPVVDDSVVSNVVSNVVSVVVSVVVVPVVVVVSVVVSVCSSPVPDPDDPVVVCCCVCLLALVNLLVQLVVLCVQLVDPPDPVCVSPVSSVVSNVSSVVSVVVCVVVVPPVVVVVVVVVVVVVVVVVVVVVPPDDDPVNPDQFAQKEKEAAQLCVLLVDVVNVHCVQVVQVVVQVVCCVVVVHRDDDYHYDYDNPDDRGDMFMDGSNHTD

Secondary structure (DSSP, 8-state):
--HHHHHHHHHHHHHTTSS-HHHHHHHHHHHHHHHHHHHHHHHHHHHHHHHHHHHHHHHHHHHHHHHHHHHHTT---HHHHHHHHHHHHHHHHHHHHHHHHHHHHHHHHHHHHTTSSS-HHHHHHHHHHH-HHHHHHHHHHHHHHTTSTTS-HHHHHHHHHHHHHHHHHHHHHHHHTTTTHHHHHHHHHHHHHHHHHHHHHT----GGGSPPPPSEEEEE-GGGHHHH-GGGT--HHHHHHHHHHHHHHHHSS-PPPEEEEE-TTS-TT-EEEEETTEE-

pLDDT: mean 81.13, std 12.9, range [48.53, 96.5]

Radius of gyration: 33.94 Å; chains: 1; bounding box: 88×56×71 Å